Protein AF-A0A1B8PL13-F1 (afdb_monomer_lite)

pLDDT: mean 86.69, std 14.98, range [37.53, 98.44]

Foldseek 3Di:
DDDDDDDDPDDPPPVVVVVVVVVVVVCCVVCVPPPPPPPPPCPVDPDDQDFQDAPLVPADAAAADPDDAPVLVVVLVVLQDPAFDWDWDADPVRHIWIKTWPDDPPAWTWIWTDDNWKIKTKTFRDDSPDDPRNSVRRNVNLSSQRRSQCRHPNVLSSQLSVCQNVQHDRDPCSCVVFQWPDAHDDDRMTMTMHTD

Organism: Moraxella nonliquefaciens (NCBI:txid478)

Radius of gyration: 27.93 Å; chains: 1; bounding box: 80×32×98 Å

Sequence (196 aa):
MTNTTPTKKFLKAPIIWVFIIACALALVLFFRPTTHKDVIQDDGEPQVYKKVVYDVANWQARPIMTEMGQDRFERAKTFIAQTATKSDALDFHGVMADKYSHTSAHEPPLYVIESDELFELTWYYAHPKDSDAIKQASYAHAQKAYALATALYGNDGKAVLEQMLTEQMVGAELLQKHGILKAECANYTCQLIMKK

Secondary structure (DSSP, 8-state):
----PPP-----HHHHHHHHHHHHHHHHHH-------------SS----PPPP--GGGS-PPPPP---HHHHHHHHHTTT-S--EEEEEE-TTS-EEEEEE-S-TTS--EEEEE-SSEEEEEEE---TTS-HHHHHHHHHHHHHHHHHHHHHHHHHHHHHHHHHHTTPPPPHHHHHHHTEEEEEEETTEEEEEEE-

Structure (mmCIF, N/CA/C/O backbone):
data_AF-A0A1B8PL13-F1
#
_entry.id   AF-A0A1B8PL13-F1
#
loop_
_atom_site.group_PDB
_atom_site.id
_atom_site.type_symbol
_atom_site.label_atom_id
_atom_site.label_alt_id
_atom_site.label_comp_id
_atom_site.label_asym_id
_atom_site.label_entity_id
_atom_site.label_seq_id
_atom_site.pdbx_PDB_ins_code
_atom_site.Cartn_x
_atom_site.Cartn_y
_atom_site.Cartn_z
_atom_site.occupancy
_atom_site.B_iso_or_equiv
_atom_site.auth_seq_id
_atom_site.auth_comp_id
_atom_site.auth_asym_id
_atom_site.auth_atom_id
_atom_site.pdbx_PDB_model_num
ATOM 1 N N . MET A 1 1 ? -56.597 3.003 -81.689 1.00 44.34 1 MET A N 1
ATOM 2 C CA . MET A 1 1 ? -56.315 2.763 -80.258 1.00 44.34 1 MET A CA 1
ATOM 3 C C . MET A 1 1 ? -54.961 2.085 -80.162 1.00 44.34 1 MET A C 1
ATOM 5 O O . MET A 1 1 ? -54.851 0.942 -80.576 1.00 44.34 1 MET A O 1
ATOM 9 N N . THR A 1 2 ? -53.936 2.784 -79.684 1.00 37.53 2 THR A N 1
ATOM 10 C CA . THR A 1 2 ? -52.606 2.205 -79.432 1.00 37.53 2 THR A CA 1
ATOM 11 C C . THR A 1 2 ? -52.051 2.823 -78.155 1.00 37.53 2 THR A C 1
ATOM 13 O O . THR A 1 2 ? -51.741 4.010 -78.110 1.00 37.53 2 THR A O 1
ATOM 16 N N . ASN A 1 3 ? -52.002 1.997 -77.109 1.00 43.97 3 ASN A N 1
ATOM 17 C CA . ASN A 1 3 ? -51.345 2.263 -75.834 1.00 43.97 3 ASN A CA 1
ATOM 18 C C . ASN A 1 3 ? -49.828 2.340 -76.026 1.00 43.97 3 ASN A C 1
ATOM 20 O O . ASN A 1 3 ? -49.261 1.463 -76.672 1.00 43.97 3 ASN A O 1
ATOM 24 N N . THR A 1 4 ? -49.169 3.300 -75.373 1.00 44.72 4 THR A N 1
ATOM 25 C CA . THR A 1 4 ? -47.749 3.151 -75.018 1.00 44.72 4 THR A CA 1
ATOM 26 C C . THR A 1 4 ? -47.509 3.678 -73.604 1.00 44.72 4 THR A C 1
ATOM 28 O O . THR A 1 4 ? -47.750 4.842 -73.298 1.00 44.72 4 THR A O 1
ATOM 31 N N . THR A 1 5 ? -47.092 2.759 -72.741 1.00 50.53 5 THR A N 1
ATOM 32 C CA . THR A 1 5 ? -46.835 2.875 -71.300 1.00 50.53 5 THR A CA 1
ATOM 33 C C . THR A 1 5 ? -45.555 3.671 -70.999 1.00 50.53 5 THR A C 1
ATOM 35 O O . THR A 1 5 ? -44.567 3.484 -71.710 1.00 50.53 5 THR A O 1
ATOM 38 N N . PRO A 1 6 ? -45.483 4.474 -69.917 1.00 47.62 6 PRO A N 1
ATOM 39 C CA . PRO A 1 6 ? -44.222 5.046 -69.458 1.00 47.62 6 PRO A CA 1
ATOM 40 C C . PRO A 1 6 ? -43.429 4.038 -68.607 1.00 47.62 6 PRO A C 1
ATOM 42 O O . PRO A 1 6 ? -43.927 3.456 -67.641 1.00 47.62 6 PRO A O 1
ATOM 45 N N . THR A 1 7 ? -42.163 3.841 -68.961 1.00 47.09 7 THR A N 1
ATOM 46 C CA . THR A 1 7 ? -41.189 2.984 -68.275 1.00 47.09 7 THR A CA 1
ATOM 47 C C . THR A 1 7 ? -40.761 3.598 -66.934 1.00 47.09 7 THR A C 1
ATOM 49 O O . THR A 1 7 ? -40.144 4.662 -66.886 1.00 47.09 7 THR A O 1
ATOM 52 N N . LYS A 1 8 ? -41.042 2.907 -65.820 1.00 50.41 8 LYS A N 1
ATOM 53 C CA . LYS A 1 8 ? -40.523 3.245 -64.481 1.00 50.41 8 LYS A CA 1
ATOM 54 C C . LYS A 1 8 ? -39.001 3.033 -64.425 1.00 50.41 8 LYS A C 1
ATOM 56 O O . LYS A 1 8 ? -38.538 1.895 -64.396 1.00 50.41 8 LYS A O 1
ATOM 61 N N . LYS A 1 9 ? -38.217 4.113 -64.321 1.00 54.09 9 LYS A N 1
ATOM 62 C CA . LYS A 1 9 ? -36.822 4.056 -63.841 1.00 54.09 9 LYS A CA 1
ATOM 63 C C . LYS A 1 9 ? -36.836 3.866 -62.322 1.00 54.09 9 LYS A C 1
ATOM 65 O O . LYS A 1 9 ? -37.022 4.820 -61.575 1.00 54.09 9 LYS A O 1
ATOM 70 N N . PHE A 1 10 ? -36.692 2.624 -61.870 1.00 49.78 10 PHE A N 1
ATOM 71 C CA . PHE A 1 10 ? -36.640 2.286 -60.448 1.00 49.78 10 PHE A CA 1
ATOM 72 C C . PHE A 1 10 ? -35.206 2.428 -59.909 1.00 49.78 10 PHE A C 1
ATOM 74 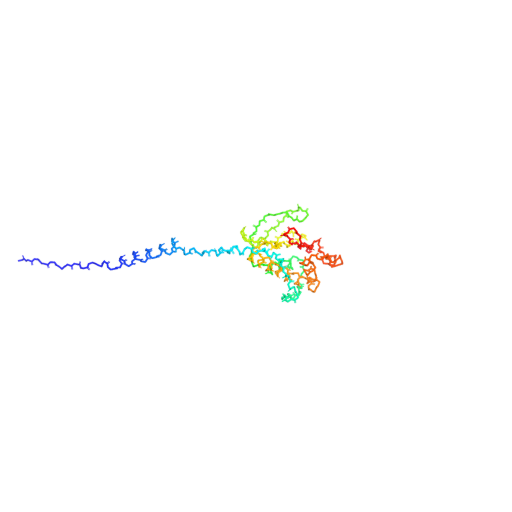O O . PHE A 1 10 ? -34.252 1.925 -60.506 1.00 49.78 10 PHE A O 1
ATOM 81 N N . LEU A 1 11 ? -35.081 3.148 -58.792 1.00 56.19 11 LEU A N 1
ATOM 82 C CA . LEU A 1 11 ? -33.869 3.424 -58.016 1.00 56.19 11 LEU A CA 1
ATOM 83 C C . LEU A 1 11 ? -33.014 2.158 -57.789 1.00 56.19 11 LEU A C 1
ATOM 85 O O . LEU A 1 11 ? -33.369 1.310 -56.977 1.00 56.19 11 LEU A O 1
ATOM 89 N N . LYS A 1 12 ? -31.847 2.059 -58.438 1.00 55.50 12 LYS A N 1
ATOM 90 C CA . LYS A 1 12 ? -30.793 1.073 -58.095 1.00 55.50 12 LYS A CA 1
ATOM 91 C C . LYS A 1 12 ? -29.604 1.678 -57.334 1.00 55.50 12 LYS A C 1
ATOM 93 O O . LYS A 1 12 ? -28.755 0.943 -56.845 1.00 55.50 12 LYS A O 1
ATOM 98 N N . ALA A 1 13 ? -29.550 3.003 -57.198 1.00 55.72 13 ALA A N 1
ATOM 99 C CA . ALA A 1 13 ? -28.441 3.714 -56.561 1.00 55.72 13 ALA A CA 1
ATOM 100 C C . ALA A 1 13 ? -28.315 3.547 -55.024 1.00 55.72 13 ALA A C 1
ATOM 102 O O . ALA A 1 13 ? -27.181 3.448 -54.559 1.00 55.72 13 ALA A O 1
ATOM 103 N N . PRO A 1 14 ? -29.396 3.476 -54.212 1.00 60.75 14 PRO A N 1
ATOM 104 C CA . PRO A 1 14 ? -29.232 3.462 -52.752 1.00 60.75 14 PRO A CA 1
ATOM 105 C C . PRO A 1 14 ? -28.793 2.095 -52.207 1.00 60.75 14 PRO A C 1
ATOM 107 O O . PRO A 1 14 ? -28.081 2.031 -51.213 1.00 60.75 14 PRO A O 1
ATOM 110 N N . ILE A 1 15 ? -29.160 0.997 -52.875 1.00 65.94 15 ILE A N 1
ATOM 111 C CA . ILE A 1 15 ? -28.844 -0.367 -52.418 1.00 65.94 15 ILE A CA 1
ATOM 112 C C . ILE A 1 15 ? -27.345 -0.657 -52.561 1.00 65.94 15 ILE A C 1
ATOM 114 O O . ILE A 1 15 ? -26.742 -1.266 -51.682 1.00 65.94 15 ILE A O 1
ATOM 118 N N . ILE A 1 16 ? -26.722 -0.173 -53.638 1.00 70.31 16 ILE A N 1
ATOM 119 C CA . ILE A 1 16 ? -25.291 -0.383 -53.893 1.00 70.31 16 ILE A CA 1
ATOM 120 C C . ILE A 1 16 ? -24.444 0.321 -52.821 1.00 70.31 16 ILE A C 1
ATOM 122 O O . ILE A 1 16 ? -23.482 -0.256 -52.322 1.00 70.31 16 ILE A O 1
ATOM 126 N N . TRP A 1 17 ? -24.842 1.525 -52.403 1.00 71.88 17 TRP A N 1
ATOM 127 C CA . TRP A 1 17 ? -24.155 2.262 -51.339 1.00 71.88 17 TRP A CA 1
ATOM 128 C C . TRP A 1 17 ? -24.248 1.571 -49.976 1.00 71.88 17 TRP A C 1
ATOM 130 O O . TRP A 1 17 ? -23.252 1.514 -49.259 1.00 71.88 17 TRP A O 1
ATOM 140 N N . VAL A 1 18 ? -25.402 0.983 -49.643 1.00 80.19 18 VAL A N 1
ATOM 141 C CA . VAL A 1 18 ? -25.566 0.209 -48.401 1.00 80.19 18 VAL A CA 1
ATOM 142 C C . VAL A 1 18 ? -24.633 -1.004 -48.381 1.00 80.19 18 VAL A C 1
ATOM 144 O O . VAL A 1 18 ? -23.982 -1.254 -47.369 1.00 80.19 18 VAL A O 1
ATOM 147 N N . PHE A 1 19 ? -24.500 -1.716 -49.505 1.00 78.19 19 PHE A N 1
ATOM 148 C CA . PHE A 1 19 ? -23.581 -2.853 -49.604 1.00 78.19 19 PHE A CA 1
ATOM 149 C C . PHE A 1 19 ? -22.110 -2.441 -49.481 1.00 78.19 19 PHE A C 1
ATOM 151 O O . PHE A 1 19 ? -21.349 -3.115 -48.792 1.00 78.19 19 PHE A O 1
ATOM 158 N N . ILE A 1 20 ? -21.704 -1.324 -50.090 1.00 81.31 20 ILE A N 1
ATOM 159 C CA . ILE A 1 20 ? -20.322 -0.830 -49.991 1.00 81.31 20 ILE A CA 1
ATOM 160 C C . ILE A 1 20 ? -19.982 -0.447 -48.545 1.00 81.31 20 ILE A C 1
ATOM 162 O O . ILE A 1 20 ? -18.926 -0.832 -48.044 1.00 81.31 20 ILE A O 1
ATOM 166 N N . ILE A 1 21 ? -20.885 0.253 -47.852 1.00 81.56 21 ILE A N 1
ATOM 167 C CA . ILE A 1 21 ? -20.682 0.653 -46.452 1.00 81.56 21 ILE A CA 1
ATOM 168 C C . ILE A 1 21 ? -20.619 -0.579 -45.539 1.00 81.56 21 ILE A C 1
ATOM 170 O O . ILE A 1 21 ? -19.735 -0.666 -44.687 1.00 81.56 21 ILE A O 1
ATOM 174 N N . ALA A 1 22 ? -21.504 -1.559 -45.742 1.00 81.50 22 ALA A N 1
ATOM 175 C CA . ALA A 1 22 ? -21.494 -2.803 -44.975 1.00 81.50 22 ALA A CA 1
ATOM 176 C C . ALA A 1 22 ? -20.193 -3.600 -45.181 1.00 81.50 22 ALA A C 1
ATOM 178 O O . ALA A 1 22 ? -19.607 -4.077 -44.210 1.00 81.50 22 ALA A O 1
ATOM 179 N N . CYS A 1 23 ? -19.694 -3.688 -46.418 1.00 79.94 23 CYS A N 1
ATOM 180 C CA . CYS A 1 23 ? -18.417 -4.339 -46.714 1.00 79.94 23 CYS A CA 1
ATOM 181 C C . CYS A 1 23 ? -17.222 -3.591 -46.104 1.00 79.94 23 CYS A C 1
ATOM 183 O O . CYS A 1 23 ? -16.324 -4.229 -45.560 1.00 79.94 23 CYS A O 1
ATOM 185 N N . ALA A 1 24 ? -17.214 -2.256 -46.142 1.00 78.62 24 ALA A N 1
ATOM 186 C CA . ALA A 1 24 ? -16.157 -1.457 -45.523 1.00 78.62 24 ALA A CA 1
ATOM 187 C C . ALA A 1 24 ? -16.123 -1.641 -43.995 1.00 78.62 24 ALA A C 1
ATOM 189 O O . ALA A 1 24 ? -15.053 -1.827 -43.419 1.00 78.62 24 ALA A O 1
ATOM 190 N N . LEU A 1 25 ? -17.288 -1.667 -43.340 1.00 78.25 25 LEU A N 1
ATOM 191 C CA . LEU A 1 25 ? -17.393 -1.931 -41.901 1.00 78.25 25 LEU A CA 1
ATOM 192 C C . LEU A 1 25 ? -16.957 -3.356 -41.541 1.00 78.25 25 LEU A C 1
ATOM 194 O O . LEU A 1 25 ? -16.237 -3.542 -40.562 1.00 78.25 25 LEU A O 1
ATOM 198 N N . ALA A 1 26 ? -17.337 -4.353 -42.345 1.00 75.94 26 ALA A N 1
ATOM 199 C CA . ALA A 1 26 ? -16.879 -5.725 -42.153 1.00 75.94 26 ALA A CA 1
ATOM 200 C C . ALA A 1 26 ? -15.349 -5.823 -42.273 1.00 75.94 26 ALA A C 1
ATOM 202 O O . ALA A 1 26 ? -14.709 -6.430 -41.420 1.00 75.94 26 ALA A O 1
ATOM 203 N N . LEU A 1 27 ? -14.741 -5.164 -43.264 1.00 75.88 27 LEU A N 1
ATOM 204 C CA . LEU A 1 27 ? -13.285 -5.145 -43.415 1.00 75.88 27 LEU A CA 1
ATOM 205 C C . LEU A 1 27 ? -12.585 -4.518 -42.204 1.00 75.88 27 LEU A C 1
ATOM 207 O O . LEU A 1 27 ? -11.603 -5.077 -41.737 1.00 75.88 27 LEU A O 1
ATOM 211 N N . VAL A 1 28 ? -13.109 -3.431 -41.631 1.00 70.25 28 VAL A N 1
ATOM 212 C CA . VAL A 1 28 ? -12.536 -2.819 -40.415 1.00 70.25 28 VAL A CA 1
ATOM 213 C C . VAL A 1 28 ? -12.688 -3.722 -39.181 1.00 70.25 28 VAL A C 1
ATOM 215 O O . VAL A 1 28 ? -11.816 -3.737 -38.311 1.00 70.25 28 VAL A O 1
ATOM 218 N N . LEU A 1 29 ? -13.777 -4.492 -39.087 1.00 68.62 29 LEU A N 1
ATOM 219 C CA . LEU A 1 29 ? -14.006 -5.412 -37.968 1.00 68.62 29 LEU A CA 1
ATOM 220 C C . LEU A 1 29 ? -13.156 -6.687 -38.057 1.00 68.62 29 LEU A C 1
ATOM 222 O O . LEU A 1 29 ? -12.686 -7.157 -37.021 1.00 68.62 29 LEU A O 1
ATOM 226 N N . PHE A 1 30 ? -12.937 -7.226 -39.261 1.00 67.75 30 PHE A N 1
ATOM 227 C CA . PHE A 1 30 ? -12.167 -8.458 -39.473 1.00 67.75 30 PHE A CA 1
ATOM 228 C C . PHE A 1 30 ? -10.666 -8.218 -39.700 1.00 67.75 30 PHE A C 1
ATOM 230 O O . PHE A 1 30 ? -9.859 -9.051 -39.300 1.00 67.75 30 PHE A O 1
ATOM 237 N N . PHE A 1 31 ? -10.275 -7.076 -40.270 1.00 65.00 31 PHE A N 1
ATOM 238 C CA . PHE A 1 31 ? -8.879 -6.667 -40.461 1.00 65.00 31 PHE A CA 1
ATOM 239 C C . PHE A 1 31 ? -8.522 -5.528 -39.508 1.00 65.00 31 PHE A C 1
ATOM 241 O O . PHE A 1 31 ? -8.143 -4.430 -39.918 1.00 65.00 31 PHE A O 1
ATOM 248 N N . ARG A 1 32 ? -8.630 -5.787 -38.201 1.00 60.56 32 ARG A N 1
ATOM 249 C CA . ARG A 1 32 ? -7.958 -4.925 -37.228 1.00 60.56 32 ARG A CA 1
ATOM 250 C C . ARG A 1 32 ? -6.453 -5.044 -37.478 1.00 60.56 32 ARG A C 1
ATOM 252 O O . ARG A 1 32 ? -5.957 -6.171 -37.465 1.00 60.56 32 ARG A O 1
ATOM 259 N N . PRO A 1 33 ? -5.725 -3.938 -37.715 1.00 57.75 33 PRO A N 1
ATOM 260 C CA . PRO A 1 33 ? -4.280 -4.004 -37.835 1.00 57.75 33 PRO A CA 1
ATOM 261 C C . PRO A 1 33 ? -3.742 -4.604 -36.539 1.00 57.75 33 PRO A C 1
ATOM 263 O O . PRO A 1 33 ? -3.952 -4.061 -35.454 1.00 57.75 33 PRO A O 1
ATOM 266 N N . THR A 1 34 ? -3.105 -5.765 -36.645 1.00 55.12 34 THR A N 1
ATOM 267 C CA . THR A 1 34 ? -2.353 -6.338 -35.540 1.00 55.12 34 THR A CA 1
ATOM 268 C C . THR A 1 34 ? -1.213 -5.375 -35.265 1.00 55.12 34 THR A C 1
ATOM 270 O O . THR A 1 34 ? -0.279 -5.276 -36.059 1.00 55.12 34 THR A O 1
ATOM 273 N N . THR A 1 35 ? -1.296 -4.625 -34.168 1.00 56.69 35 THR A N 1
ATOM 274 C CA . THR A 1 35 ? -0.126 -3.966 -33.599 1.00 56.69 35 THR A CA 1
ATOM 275 C C . THR A 1 35 ? 0.866 -5.074 -33.278 1.00 56.69 35 THR A C 1
ATOM 277 O O . THR A 1 35 ? 0.709 -5.811 -32.304 1.00 56.69 35 THR A O 1
ATOM 280 N N . HIS A 1 36 ? 1.844 -5.263 -34.163 1.00 55.34 36 HIS A N 1
ATOM 281 C CA . HIS A 1 36 ? 2.978 -6.120 -33.883 1.00 55.34 36 HIS A CA 1
ATOM 282 C C . HIS A 1 36 ? 3.627 -5.557 -32.621 1.00 55.34 36 HIS A C 1
ATOM 284 O O . HIS A 1 36 ? 4.056 -4.407 -32.601 1.00 55.34 36 HIS A O 1
ATOM 290 N N . LYS A 1 37 ? 3.618 -6.336 -31.535 1.00 53.28 37 LYS A N 1
ATOM 291 C CA . LYS A 1 37 ? 4.507 -6.059 -30.411 1.00 53.28 37 LYS A CA 1
ATOM 292 C C . LYS A 1 37 ? 5.908 -6.151 -30.990 1.00 53.28 37 LYS A C 1
ATOM 294 O O . LYS A 1 37 ? 6.250 -7.213 -31.513 1.00 53.28 37 LYS A O 1
ATOM 299 N N . ASP A 1 38 ? 6.657 -5.055 -30.952 1.00 55.16 38 ASP A N 1
ATOM 300 C CA . ASP A 1 38 ? 8.060 -5.067 -31.338 1.00 55.16 38 ASP A CA 1
ATOM 301 C C . ASP A 1 38 ? 8.742 -6.191 -30.558 1.00 55.16 38 ASP A C 1
ATOM 303 O O . ASP A 1 38 ? 8.810 -6.182 -29.326 1.00 55.16 38 ASP A O 1
ATOM 307 N N . VAL A 1 39 ? 9.161 -7.225 -31.283 1.00 56.47 39 VAL A N 1
ATOM 308 C CA . VAL A 1 39 ? 10.017 -8.261 -30.726 1.00 56.47 39 VAL A CA 1
ATOM 309 C C . VAL A 1 39 ? 11.367 -7.581 -30.602 1.00 56.47 39 VAL A C 1
ATOM 311 O O . VAL A 1 39 ? 12.042 -7.380 -31.609 1.00 56.47 39 VAL A O 1
ATOM 314 N N . ILE A 1 40 ? 11.708 -7.142 -29.389 1.00 61.94 40 ILE A N 1
ATOM 315 C CA . ILE A 1 40 ? 13.026 -6.580 -29.101 1.00 61.94 40 ILE A CA 1
ATOM 316 C C . ILE A 1 40 ? 14.037 -7.645 -29.520 1.00 61.94 40 ILE A C 1
ATOM 318 O O . ILE A 1 40 ? 14.050 -8.751 -28.978 1.00 61.94 40 ILE A O 1
ATOM 322 N N . GLN A 1 41 ? 14.795 -7.335 -30.566 1.00 56.75 41 GLN A N 1
ATOM 323 C CA . GLN A 1 41 ? 15.814 -8.219 -31.100 1.00 56.75 41 GLN A CA 1
ATOM 324 C C . GLN A 1 41 ? 16.892 -8.368 -30.023 1.00 56.75 41 GLN A C 1
ATOM 326 O O . GLN A 1 41 ? 17.376 -7.361 -29.514 1.00 56.75 41 GLN A O 1
ATOM 331 N N . ASP A 1 42 ? 17.200 -9.608 -29.639 1.00 64.38 42 ASP A N 1
ATOM 332 C CA . ASP A 1 42 ? 18.263 -9.908 -28.678 1.00 64.38 42 ASP A CA 1
ATOM 333 C C . ASP A 1 42 ? 19.591 -9.406 -29.262 1.00 64.38 42 ASP A C 1
ATOM 335 O O . ASP A 1 42 ? 20.064 -9.913 -30.282 1.00 64.38 42 ASP A O 1
ATOM 339 N N . ASP A 1 43 ? 20.129 -8.343 -28.667 1.00 72.50 43 ASP A N 1
ATOM 340 C CA . ASP A 1 43 ? 21.354 -7.665 -29.089 1.00 72.50 43 ASP A CA 1
ATOM 341 C C . ASP A 1 43 ? 22.617 -8.403 -28.619 1.00 72.50 43 ASP A C 1
ATOM 343 O O . ASP A 1 43 ? 23.731 -7.980 -28.929 1.00 72.50 43 ASP A O 1
ATOM 347 N N . GLY A 1 44 ? 22.457 -9.535 -27.921 1.00 70.81 44 GLY A N 1
ATOM 348 C CA . GLY A 1 44 ? 23.553 -10.333 -27.383 1.00 70.81 44 GLY A CA 1
ATOM 349 C C . GLY A 1 44 ? 24.201 -9.721 -26.139 1.00 70.81 44 GLY A C 1
ATOM 350 O O . GLY A 1 44 ? 25.130 -10.321 -25.593 1.00 70.81 44 GLY A O 1
ATOM 351 N N . GLU A 1 45 ? 23.715 -8.570 -25.666 1.00 73.88 45 GLU A N 1
ATOM 352 C CA . GLU A 1 45 ? 24.151 -7.950 -24.421 1.00 73.88 45 GLU A CA 1
ATOM 353 C C . GLU A 1 45 ? 23.319 -8.495 -23.245 1.00 73.88 45 GLU A C 1
ATOM 355 O O . GLU A 1 45 ? 22.106 -8.712 -23.351 1.00 73.88 45 GLU A O 1
ATOM 360 N N . PRO A 1 46 ? 23.932 -8.737 -22.074 1.00 70.12 46 PRO A N 1
ATOM 361 C CA . PRO A 1 46 ? 23.187 -9.205 -20.921 1.00 70.12 46 PRO A CA 1
ATOM 362 C C . PRO A 1 46 ? 22.165 -8.150 -20.476 1.00 70.12 46 PRO A C 1
ATOM 364 O O . PRO A 1 46 ? 22.519 -7.075 -19.995 1.00 70.12 46 PRO A O 1
ATOM 367 N N . GLN A 1 47 ? 20.880 -8.496 -20.578 1.00 67.44 47 GLN A N 1
ATOM 368 C CA . GLN A 1 47 ? 19.762 -7.677 -20.104 1.00 67.44 47 GLN A CA 1
ATOM 369 C C . GLN A 1 47 ? 19.954 -7.290 -18.625 1.00 67.44 47 GLN A C 1
ATOM 371 O O . GLN A 1 47 ? 19.921 -8.139 -17.726 1.00 67.44 47 GLN A O 1
ATOM 376 N N . VAL A 1 48 ? 20.141 -5.994 -18.353 1.00 75.38 48 VAL A N 1
ATOM 377 C CA . VAL A 1 48 ? 20.309 -5.469 -16.989 1.00 75.38 48 VAL A CA 1
ATOM 378 C C . VAL A 1 48 ? 18.939 -5.209 -16.366 1.00 75.38 48 VAL A C 1
ATOM 380 O O . VAL A 1 48 ? 18.320 -4.162 -16.557 1.00 75.38 48 VAL A O 1
ATOM 383 N N . TYR A 1 49 ? 18.468 -6.164 -15.572 1.00 81.81 49 TYR A N 1
ATOM 384 C CA . TYR A 1 49 ? 17.184 -6.075 -14.882 1.00 81.81 49 TYR A CA 1
ATOM 385 C C . TYR A 1 49 ? 17.252 -5.145 -13.670 1.00 81.81 49 TYR A C 1
ATOM 387 O O . TYR A 1 49 ? 17.859 -5.469 -12.649 1.00 81.81 49 TYR A O 1
ATOM 395 N N . LYS A 1 50 ? 16.594 -3.986 -13.766 1.00 85.19 50 LYS A N 1
ATOM 396 C CA . LYS A 1 50 ? 16.507 -3.008 -12.674 1.00 85.19 50 LYS A CA 1
ATOM 397 C C . LYS A 1 50 ? 15.177 -3.112 -11.938 1.00 85.19 50 LYS A C 1
ATOM 399 O O . LYS A 1 50 ? 14.116 -3.234 -12.557 1.00 85.19 50 LYS A O 1
ATOM 404 N N . LYS A 1 51 ? 15.259 -3.030 -10.610 1.00 88.56 51 LYS A N 1
ATOM 405 C CA . LYS A 1 51 ? 14.113 -2.881 -9.712 1.00 88.56 51 LYS A CA 1
ATOM 406 C C . LYS A 1 51 ? 13.425 -1.533 -9.947 1.00 88.56 51 LYS A C 1
ATOM 408 O O . LYS A 1 51 ? 14.074 -0.572 -10.360 1.00 88.56 51 LYS A O 1
ATOM 413 N N . VAL A 1 52 ? 12.125 -1.465 -9.668 1.00 91.81 52 VAL A N 1
ATOM 414 C CA . VAL A 1 52 ? 11.393 -0.193 -9.642 1.00 91.81 52 VAL A CA 1
ATOM 415 C C . VAL A 1 52 ? 11.980 0.702 -8.553 1.00 91.81 52 VAL A C 1
ATOM 417 O O . VAL A 1 52 ? 12.141 0.279 -7.410 1.00 91.81 52 VAL A O 1
ATOM 420 N N . VAL A 1 53 ? 12.306 1.939 -8.920 1.00 91.94 53 VAL A N 1
ATOM 421 C CA . VAL A 1 53 ? 12.753 2.970 -7.981 1.00 91.94 53 VAL A CA 1
ATOM 422 C C . VAL A 1 53 ? 11.553 3.847 -7.646 1.00 91.94 53 VAL A C 1
ATOM 424 O O . VAL A 1 53 ? 10.946 4.444 -8.535 1.00 91.94 53 VAL A O 1
ATOM 427 N N . TYR A 1 54 ? 11.201 3.905 -6.365 1.00 92.31 54 TYR A N 1
ATOM 428 C CA . TYR A 1 54 ? 10.064 4.678 -5.876 1.00 92.31 54 TYR A CA 1
ATOM 429 C C . TYR A 1 54 ? 10.544 6.028 -5.352 1.00 92.31 54 TYR A C 1
ATOM 431 O O . TYR A 1 54 ? 11.144 6.120 -4.286 1.00 92.31 54 TYR A O 1
ATOM 439 N N . ASP A 1 55 ? 10.267 7.085 -6.108 1.00 90.62 55 ASP A N 1
ATOM 440 C CA . ASP A 1 55 ? 10.590 8.460 -5.731 1.00 90.62 55 ASP A CA 1
ATOM 441 C C . ASP A 1 55 ? 9.465 9.075 -4.885 1.00 90.62 55 ASP A C 1
ATOM 443 O O . ASP A 1 55 ? 8.724 9.965 -5.306 1.00 90.62 55 ASP A O 1
ATOM 447 N N . VAL A 1 56 ? 9.303 8.525 -3.681 1.00 89.94 56 VAL A N 1
ATOM 448 C CA . VAL A 1 56 ? 8.212 8.867 -2.756 1.00 89.94 56 VAL A CA 1
ATOM 449 C C . VAL A 1 56 ? 8.259 10.344 -2.340 1.00 89.94 56 VAL A C 1
ATOM 451 O O . VAL A 1 56 ? 7.231 10.939 -2.017 1.00 89.94 56 VAL A O 1
ATOM 454 N N . ALA A 1 57 ? 9.441 10.966 -2.376 1.00 85.88 57 ALA A N 1
ATOM 455 C CA . ALA A 1 57 ? 9.629 12.370 -2.026 1.00 85.88 57 ALA A CA 1
ATOM 456 C C . ALA A 1 57 ? 8.881 13.329 -2.968 1.00 85.88 57 ALA A C 1
ATOM 458 O O . ALA A 1 57 ? 8.436 14.382 -2.512 1.00 85.88 57 ALA A O 1
ATOM 459 N N . ASN A 1 58 ? 8.707 12.946 -4.237 1.00 89.19 58 ASN A N 1
ATOM 460 C CA . ASN A 1 58 ? 8.074 13.764 -5.274 1.00 89.19 58 ASN A CA 1
ATOM 461 C C . ASN A 1 58 ? 6.590 13.437 -5.502 1.00 89.19 58 ASN A C 1
ATOM 463 O O . ASN A 1 58 ? 5.957 13.982 -6.409 1.00 89.19 58 ASN A O 1
ATOM 467 N N . TRP A 1 59 ? 6.007 12.546 -4.700 1.00 94.19 59 TRP A N 1
ATOM 468 C CA . TRP A 1 59 ? 4.595 12.204 -4.817 1.00 94.19 59 TRP A CA 1
ATOM 469 C C . TRP A 1 59 ? 3.693 13.210 -4.108 1.00 94.19 59 TRP A C 1
ATOM 471 O O . TRP A 1 59 ? 3.992 13.720 -3.029 1.00 94.19 59 TRP A O 1
ATOM 481 N N . GLN A 1 60 ? 2.537 13.473 -4.717 1.00 89.69 60 GLN A N 1
ATOM 482 C CA . GLN A 1 60 ? 1.547 14.384 -4.163 1.00 89.69 60 GLN A CA 1
ATOM 483 C C . GLN A 1 60 ? 0.852 13.743 -2.955 1.00 89.69 60 GLN A C 1
ATOM 485 O O . GLN A 1 60 ? 0.018 12.849 -3.107 1.00 89.69 60 GLN A O 1
ATOM 490 N N . ALA A 1 61 ? 1.159 14.238 -1.757 1.00 88.56 61 ALA A N 1
ATOM 491 C CA . ALA A 1 61 ? 0.452 13.853 -0.541 1.00 88.56 61 ALA A CA 1
ATOM 492 C C . ALA A 1 61 ? -0.998 14.362 -0.555 1.00 88.56 61 ALA A C 1
ATOM 494 O O . ALA A 1 61 ? -1.315 15.400 -1.157 1.00 88.56 61 ALA A O 1
ATOM 495 N N . ARG A 1 62 ? -1.881 13.635 0.136 1.00 90.50 62 ARG A N 1
ATOM 496 C CA . ARG A 1 62 ? -3.256 14.068 0.400 1.00 90.50 62 ARG A CA 1
ATOM 497 C C . ARG A 1 62 ? -3.354 14.726 1.780 1.00 90.50 62 ARG A C 1
ATOM 499 O 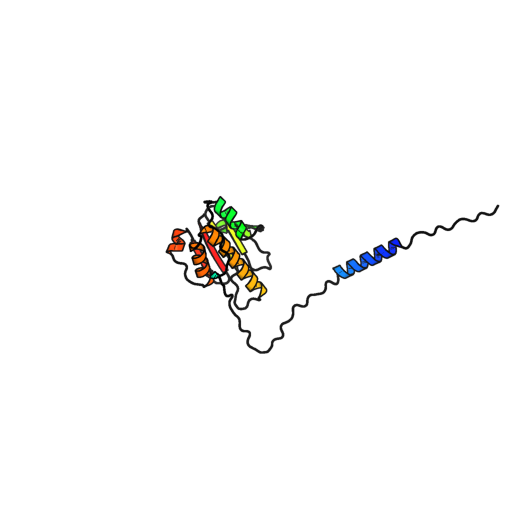O . ARG A 1 62 ? -2.653 14.298 2.695 1.00 90.50 62 ARG A O 1
ATOM 506 N N . PRO A 1 63 ? -4.207 15.757 1.943 1.00 88.69 63 PRO A N 1
ATOM 507 C CA . PRO A 1 63 ? -4.490 16.319 3.257 1.00 88.69 63 PRO A CA 1
ATOM 508 C C . PRO A 1 63 ? -5.012 15.247 4.208 1.00 88.69 63 PRO A C 1
ATOM 510 O O . PRO A 1 63 ? -5.769 14.367 3.783 1.00 88.69 63 PRO A O 1
ATOM 513 N N . ILE A 1 64 ? -4.632 15.359 5.482 1.00 92.75 64 ILE A N 1
ATOM 514 C CA . ILE A 1 64 ? -5.095 14.426 6.502 1.00 92.75 64 ILE A CA 1
ATOM 515 C C . ILE A 1 64 ? -6.619 14.501 6.634 1.00 92.75 64 ILE A C 1
ATOM 517 O O . ILE A 1 64 ? -7.218 15.578 6.587 1.00 92.75 64 ILE A O 1
ATOM 521 N N . MET A 1 65 ? -7.235 13.337 6.755 1.00 92.75 65 MET A N 1
ATOM 522 C CA . MET A 1 65 ? -8.669 13.175 6.932 1.00 92.75 65 MET A CA 1
ATOM 523 C C . MET A 1 65 ? -9.077 13.523 8.354 1.00 92.75 65 MET A C 1
ATOM 525 O O . MET A 1 65 ? -8.341 13.256 9.302 1.00 92.75 65 MET A O 1
ATOM 529 N N . THR A 1 66 ? -10.260 14.114 8.488 1.00 90.50 66 THR A N 1
ATOM 530 C CA . THR A 1 66 ? -10.837 14.491 9.785 1.00 90.50 66 THR A CA 1
ATOM 531 C C . THR A 1 66 ? -11.891 13.496 10.256 1.00 90.50 66 THR A C 1
ATOM 533 O O . THR A 1 66 ? -12.234 13.473 11.433 1.00 90.50 66 THR A O 1
ATOM 536 N N . GLU A 1 67 ? -12.430 12.700 9.334 1.00 90.88 67 GLU A N 1
ATOM 537 C CA . GLU A 1 67 ? -13.357 11.612 9.612 1.00 90.88 67 GLU A CA 1
ATOM 538 C C . GLU A 1 67 ? -12.682 10.521 10.458 1.00 90.88 67 GLU A C 1
ATOM 540 O O . GLU A 1 67 ? -11.465 10.338 10.408 1.00 90.88 67 GLU A O 1
ATOM 545 N N . MET A 1 68 ? -13.481 9.761 11.208 1.00 85.12 68 MET A N 1
ATOM 546 C CA . MET A 1 68 ? -13.022 8.685 12.095 1.00 85.12 68 MET A CA 1
ATOM 547 C C . MET A 1 68 ? -13.780 7.386 11.793 1.00 85.12 68 MET A C 1
ATOM 549 O O . MET A 1 68 ? -14.876 7.432 11.236 1.00 85.12 68 MET A O 1
ATOM 553 N N . GLY A 1 69 ? -13.219 6.234 12.173 1.00 84.06 69 GLY A N 1
ATOM 554 C CA . GLY A 1 69 ? -13.875 4.930 12.015 1.00 84.06 69 GLY A CA 1
ATOM 555 C C . GLY A 1 69 ? -14.257 4.605 10.566 1.00 84.06 69 GLY A C 1
ATOM 556 O O . GLY A 1 69 ? -13.527 4.948 9.636 1.00 84.06 69 GLY A O 1
ATOM 557 N N . GLN A 1 70 ? -15.416 3.965 10.364 1.00 86.31 70 GLN A N 1
ATOM 558 C CA . GLN A 1 70 ? -15.880 3.489 9.050 1.00 86.31 70 GLN A CA 1
ATOM 559 C C . GLN A 1 70 ? -15.864 4.580 7.970 1.00 86.31 70 GLN A C 1
ATOM 561 O O . GLN A 1 70 ? -15.303 4.365 6.898 1.00 86.31 70 GLN A O 1
ATOM 566 N N . ASP A 1 71 ? -16.411 5.763 8.258 1.00 89.25 71 ASP A N 1
ATOM 567 C CA . ASP A 1 71 ? -16.534 6.851 7.278 1.00 89.25 71 ASP A CA 1
ATOM 568 C C . ASP A 1 71 ? -15.170 7.293 6.735 1.00 89.25 71 ASP A C 1
ATOM 570 O O . ASP A 1 71 ? -15.017 7.619 5.552 1.00 89.25 71 ASP A O 1
ATOM 574 N N . ARG A 1 72 ? -14.146 7.247 7.594 1.00 92.12 72 ARG A N 1
ATOM 575 C CA . ARG A 1 72 ? -12.766 7.544 7.214 1.00 92.12 72 ARG A CA 1
ATOM 576 C C . ARG A 1 72 ? -12.253 6.552 6.178 1.00 92.12 72 ARG A C 1
ATOM 578 O O . ARG A 1 72 ? -11.658 6.966 5.186 1.00 92.12 72 ARG A O 1
ATOM 585 N N . PHE A 1 73 ? -12.483 5.259 6.384 1.00 91.44 73 PHE A N 1
ATOM 586 C CA . PHE A 1 73 ? -12.001 4.219 5.474 1.00 91.44 73 PHE A CA 1
ATOM 587 C C . PHE A 1 73 ? -12.829 4.135 4.189 1.00 91.44 73 PHE A C 1
ATOM 589 O O . PHE A 1 73 ? -12.253 3.972 3.113 1.00 91.44 73 PHE A O 1
ATOM 596 N N . GLU A 1 74 ? -14.138 4.387 4.255 1.00 90.44 74 GLU A N 1
ATOM 597 C CA . GLU A 1 74 ? -14.987 4.539 3.068 1.00 90.44 74 GLU A CA 1
ATOM 598 C C . GLU A 1 74 ? -14.476 5.643 2.143 1.00 90.44 74 GLU A C 1
ATOM 600 O O . GLU A 1 74 ? -14.264 5.428 0.945 1.00 90.44 74 GLU A O 1
ATOM 605 N N . ARG A 1 75 ? -14.177 6.820 2.700 1.00 90.62 75 ARG A N 1
ATOM 606 C CA . ARG A 1 75 ? -13.596 7.910 1.914 1.00 90.62 75 ARG A CA 1
ATOM 607 C C . ARG A 1 75 ? -12.159 7.599 1.487 1.00 90.62 75 ARG A C 1
ATOM 609 O O . ARG A 1 75 ? -11.790 7.943 0.363 1.00 90.62 75 ARG A O 1
ATOM 616 N N . ALA A 1 76 ? -11.361 6.910 2.303 1.00 89.94 76 ALA A N 1
ATOM 617 C CA . ALA A 1 76 ? -9.997 6.528 1.935 1.00 89.94 76 ALA A CA 1
ATOM 618 C C . ALA A 1 76 ? -9.945 5.592 0.711 1.00 89.94 76 ALA A C 1
ATOM 620 O O . ALA A 1 76 ? -9.068 5.770 -0.139 1.00 89.94 76 ALA A O 1
ATOM 621 N N . LYS A 1 77 ? -10.912 4.669 0.547 1.00 90.44 77 LYS A N 1
ATOM 622 C CA . LYS A 1 77 ? -11.010 3.794 -0.645 1.00 90.44 77 LYS A CA 1
ATOM 623 C C . LYS A 1 77 ? -11.040 4.578 -1.954 1.00 90.44 77 LYS A C 1
ATOM 625 O O . LYS A 1 77 ? -10.482 4.130 -2.955 1.00 90.44 77 LYS A O 1
ATOM 630 N N . THR A 1 78 ? -11.616 5.780 -1.946 1.00 91.00 78 THR A N 1
ATOM 631 C CA . THR A 1 78 ? -11.723 6.616 -3.152 1.00 91.00 78 THR A CA 1
ATOM 632 C C . THR A 1 78 ? -10.366 7.085 -3.693 1.00 91.00 78 THR A C 1
ATOM 634 O O . THR A 1 78 ? -10.259 7.404 -4.877 1.00 91.00 78 THR A O 1
ATOM 637 N N . PHE A 1 79 ? -9.304 7.077 -2.873 1.00 91.31 79 PHE A N 1
ATOM 638 C CA . PHE A 1 79 ? -7.937 7.368 -3.324 1.00 91.31 79 PHE A CA 1
ATOM 639 C C . PHE A 1 79 ? -7.295 6.214 -4.103 1.00 91.31 79 PHE A C 1
ATOM 641 O O . PHE A 1 79 ? -6.316 6.436 -4.817 1.00 91.31 79 PHE A O 1
ATOM 648 N N . ILE A 1 80 ? -7.845 5.002 -3.995 1.00 92.38 80 ILE A N 1
ATOM 649 C CA . ILE A 1 80 ? -7.356 3.813 -4.696 1.00 92.38 80 ILE A CA 1
ATOM 650 C C . ILE A 1 80 ? -7.978 3.739 -6.093 1.00 92.38 80 ILE A C 1
ATOM 652 O O . ILE A 1 80 ? -7.269 3.707 -7.105 1.00 92.38 80 ILE A O 1
ATOM 656 N N . ALA A 1 81 ? -9.309 3.723 -6.157 1.00 89.25 81 ALA A N 1
ATOM 657 C CA . ALA A 1 81 ? -10.077 3.810 -7.391 1.00 89.25 81 ALA A CA 1
ATOM 658 C C . ALA A 1 81 ? -11.537 4.175 -7.090 1.00 89.25 81 ALA A C 1
ATOM 660 O O . ALA A 1 81 ? -12.037 3.954 -5.991 1.00 89.25 81 ALA A O 1
ATOM 661 N N . GLN A 1 82 ? -12.239 4.693 -8.099 1.00 85.62 82 GLN A N 1
ATOM 662 C CA . GLN A 1 82 ? -13.667 5.022 -7.992 1.00 85.62 82 GLN A CA 1
ATOM 663 C C . GLN A 1 82 ? -14.577 3.791 -8.077 1.00 85.62 82 GLN A C 1
ATOM 665 O O . GLN A 1 82 ? -15.728 3.844 -7.660 1.00 85.62 82 GLN A O 1
ATOM 670 N N . THR A 1 83 ? -14.083 2.700 -8.661 1.00 88.94 83 THR A N 1
ATOM 671 C CA . THR A 1 83 ? -14.849 1.474 -8.882 1.00 88.94 83 THR A CA 1
ATOM 672 C C . THR A 1 83 ? -14.055 0.259 -8.425 1.00 88.94 83 THR A C 1
ATOM 674 O O . THR A 1 83 ? -12.819 0.272 -8.364 1.00 88.94 83 THR A O 1
ATOM 677 N N . ALA A 1 84 ? -14.785 -0.793 -8.070 1.00 94.25 84 ALA A N 1
ATOM 678 C CA . ALA A 1 84 ? -14.232 -2.072 -7.670 1.00 94.25 84 ALA A CA 1
ATOM 679 C C . ALA A 1 84 ? -15.189 -3.198 -8.057 1.00 94.25 84 ALA A C 1
ATOM 681 O O . ALA A 1 84 ? -16.406 -3.014 -8.076 1.00 94.25 84 ALA A O 1
ATOM 682 N N . THR A 1 85 ? -14.632 -4.377 -8.312 1.00 95.62 85 THR A N 1
ATOM 683 C CA . THR A 1 85 ? -15.403 -5.620 -8.346 1.00 95.62 85 THR A CA 1
ATOM 684 C C . THR A 1 85 ? -15.395 -6.223 -6.949 1.00 95.62 85 THR A C 1
ATOM 686 O O . THR A 1 85 ? -14.320 -6.481 -6.404 1.00 95.62 85 THR A O 1
ATOM 689 N N . LYS A 1 86 ? -16.585 -6.416 -6.374 1.00 96.50 86 LYS A N 1
ATOM 690 C CA . LYS A 1 86 ? -16.766 -6.995 -5.041 1.00 96.50 86 LYS A CA 1
ATOM 691 C C . LYS A 1 86 ? -16.816 -8.525 -5.113 1.00 96.50 86 LYS A C 1
ATOM 693 O O . LYS A 1 86 ? -17.491 -9.073 -5.983 1.00 96.50 86 LYS A O 1
ATOM 698 N N . SER A 1 87 ? -16.133 -9.198 -4.195 1.00 97.38 87 SER A N 1
ATOM 699 C CA . SER A 1 87 ? -16.194 -10.648 -3.977 1.00 97.38 87 SER A CA 1
ATOM 700 C C . SER A 1 87 ? -15.916 -10.979 -2.511 1.00 97.38 87 SER A C 1
ATOM 702 O O . SER A 1 87 ? -15.341 -10.154 -1.810 1.00 97.38 87 SER A O 1
ATOM 704 N N . ASP A 1 88 ? -16.219 -12.195 -2.072 1.00 97.94 88 ASP A N 1
ATOM 705 C CA . ASP A 1 88 ? -15.883 -12.636 -0.715 1.00 97.94 88 ASP A CA 1
ATOM 706 C C . ASP A 1 88 ? -14.394 -13.005 -0.598 1.00 97.94 88 ASP A C 1
ATOM 708 O O . ASP A 1 88 ? -13.786 -13.527 -1.541 1.00 97.94 88 ASP A O 1
ATOM 712 N N . ALA A 1 89 ? -13.800 -12.745 0.565 1.00 97.81 89 ALA A N 1
ATOM 713 C CA . ALA A 1 89 ? -12.466 -13.206 0.938 1.00 97.81 89 ALA A CA 1
ATOM 714 C C . ALA A 1 89 ? -12.364 -13.413 2.456 1.00 97.81 89 ALA A C 1
ATOM 716 O O . ALA A 1 89 ? -13.305 -13.142 3.198 1.00 97.81 89 ALA A O 1
ATOM 717 N N . LEU A 1 90 ? -11.212 -13.906 2.904 1.00 98.19 90 LEU A N 1
ATOM 718 C CA . LEU A 1 90 ? -10.837 -13.882 4.311 1.00 98.19 90 LEU A CA 1
ATOM 719 C C . LEU A 1 90 ? -9.908 -12.697 4.556 1.00 98.19 90 LEU A C 1
ATOM 721 O O . LEU A 1 90 ? -9.018 -12.445 3.740 1.00 98.19 90 LEU A O 1
ATOM 725 N N . ASP A 1 91 ? -10.122 -12.003 5.664 1.00 97.81 91 ASP A N 1
ATOM 726 C CA . ASP A 1 91 ? -9.195 -11.002 6.174 1.00 97.81 91 ASP A CA 1
ATOM 727 C C . ASP A 1 91 ? -7.940 -11.657 6.782 1.00 97.81 91 ASP A C 1
ATOM 729 O O . ASP A 1 91 ? -7.783 -12.883 6.830 1.00 97.81 91 ASP A O 1
ATOM 733 N N . PHE A 1 92 ? -7.024 -10.824 7.256 1.00 97.12 92 PHE A N 1
ATOM 734 C CA . PHE A 1 92 ? -5.747 -11.196 7.844 1.00 97.12 92 PHE A CA 1
ATOM 735 C C . PHE A 1 92 ? -5.889 -12.111 9.065 1.00 97.12 92 PHE A C 1
ATOM 737 O O . PHE A 1 92 ? -4.985 -12.896 9.355 1.00 97.12 92 PHE A O 1
ATOM 744 N N . HIS A 1 93 ? -7.016 -12.037 9.775 1.00 97.19 93 HIS A N 1
ATOM 745 C CA . HIS A 1 93 ? -7.325 -12.899 10.913 1.00 97.19 93 HIS A CA 1
ATOM 746 C C . HIS A 1 93 ? -8.127 -14.149 10.519 1.00 97.19 93 HIS A C 1
ATOM 748 O O . HIS A 1 93 ? -8.430 -14.976 11.380 1.00 97.19 93 HIS A O 1
ATOM 754 N N . GLY A 1 94 ? -8.441 -14.331 9.235 1.00 97.06 94 GLY A N 1
ATOM 755 C CA . GLY A 1 94 ? -9.218 -15.463 8.744 1.00 97.06 94 GLY A CA 1
ATOM 756 C C . GLY A 1 94 ? -10.728 -15.297 8.920 1.00 97.06 94 GLY A C 1
ATOM 757 O O . GLY A 1 94 ? -11.447 -16.296 8.891 1.00 97.06 94 GLY A O 1
ATOM 758 N N . VAL A 1 95 ? -11.218 -14.071 9.119 1.00 97.44 95 VAL A N 1
ATOM 759 C CA . VAL A 1 95 ? -12.649 -13.753 9.220 1.00 97.44 95 VAL A CA 1
ATOM 760 C C . VAL A 1 95 ? -13.194 -13.404 7.836 1.00 97.44 95 VAL A C 1
ATOM 762 O O . VAL A 1 95 ? -12.492 -12.829 7.008 1.00 97.44 95 VAL A O 1
ATOM 765 N N . MET A 1 96 ? -14.450 -13.770 7.562 1.00 97.81 96 MET A N 1
ATOM 766 C CA . MET A 1 96 ? -15.112 -13.409 6.305 1.00 97.81 96 MET A CA 1
ATOM 767 C C . MET A 1 96 ? -15.161 -11.889 6.129 1.00 97.81 96 MET A C 1
ATOM 769 O O . MET A 1 96 ? -15.574 -11.168 7.035 1.00 97.81 96 MET A O 1
ATOM 773 N N . ALA A 1 97 ? -14.766 -11.430 4.947 1.00 98.06 97 ALA A N 1
ATOM 774 C CA . ALA A 1 97 ? -14.592 -10.026 4.623 1.00 98.06 97 ALA A CA 1
ATOM 775 C C . ALA A 1 97 ? -14.924 -9.741 3.155 1.00 98.06 97 ALA A C 1
ATOM 777 O O . ALA A 1 97 ? -14.938 -10.634 2.300 1.00 98.06 97 ALA A O 1
ATOM 778 N N . ASP A 1 98 ? -15.144 -8.464 2.859 1.00 97.81 98 ASP A N 1
ATOM 779 C CA . ASP A 1 98 ? -15.400 -7.996 1.508 1.00 97.81 98 ASP A CA 1
ATOM 780 C C . ASP A 1 98 ? -14.082 -7.687 0.796 1.00 97.81 98 ASP A C 1
ATOM 782 O O . ASP A 1 98 ? -13.307 -6.831 1.224 1.00 97.81 98 ASP A O 1
ATOM 786 N N . LYS A 1 99 ? -13.838 -8.333 -0.344 1.00 97.75 99 LYS A N 1
ATOM 787 C CA . LYS A 1 99 ? -12.734 -7.992 -1.242 1.00 97.75 99 LYS A CA 1
ATOM 788 C C . LYS A 1 99 ? -13.206 -7.068 -2.355 1.00 97.75 99 LYS A C 1
ATOM 790 O O . LYS A 1 99 ? -14.061 -7.424 -3.163 1.00 97.75 99 LYS A O 1
ATOM 795 N N . TYR A 1 100 ? -12.553 -5.922 -2.467 1.00 97.00 100 TYR A N 1
ATOM 796 C CA . TYR A 1 100 ? -12.742 -4.922 -3.508 1.00 97.00 100 TYR A CA 1
ATOM 797 C C . TYR A 1 100 ? -11.542 -4.946 -4.458 1.00 97.00 100 TYR A C 1
ATOM 799 O O . TYR A 1 100 ? -10.479 -4.407 -4.158 1.00 97.00 100 TYR A O 1
ATOM 807 N N . SER A 1 101 ? -11.691 -5.595 -5.615 1.00 96.62 101 SER A N 1
ATOM 808 C CA . SER A 1 101 ? -10.632 -5.669 -6.631 1.00 96.62 101 SER A CA 1
ATOM 809 C C . SER A 1 101 ? -10.724 -4.492 -7.602 1.00 96.62 101 SER A C 1
ATOM 811 O O . SER A 1 101 ? -11.768 -4.272 -8.216 1.00 96.62 101 SER A O 1
ATOM 813 N N . HIS A 1 102 ? -9.628 -3.752 -7.769 1.00 94.56 102 HIS A N 1
ATOM 814 C CA . HIS A 1 102 ? -9.563 -2.524 -8.579 1.00 94.56 102 HIS A CA 1
ATOM 815 C C . HIS A 1 102 ? -8.855 -2.710 -9.927 1.00 94.56 102 HIS A C 1
ATOM 817 O O . HIS A 1 102 ? -8.541 -1.737 -10.609 1.00 94.56 102 HIS A O 1
ATOM 823 N N . THR A 1 103 ? -8.551 -3.954 -10.282 1.00 92.88 103 THR A N 1
ATOM 824 C CA . THR A 1 103 ? -7.808 -4.347 -11.485 1.00 92.88 103 THR A CA 1
ATOM 825 C C . THR A 1 103 ? -8.455 -5.581 -12.094 1.00 92.88 103 THR A C 1
ATOM 827 O O . THR A 1 103 ? -9.099 -6.366 -11.394 1.00 92.88 103 THR A O 1
ATOM 830 N N . SER A 1 104 ? -8.322 -5.727 -13.409 1.00 86.62 104 SER A N 1
ATOM 831 C CA . SER A 1 104 ? -8.783 -6.911 -14.133 1.00 86.62 104 SER A CA 1
ATOM 832 C C . SER A 1 104 ? -7.803 -8.085 -13.983 1.00 86.62 104 SER A C 1
ATOM 834 O O . SER A 1 104 ? -6.664 -7.914 -13.556 1.00 86.62 104 SER A O 1
ATOM 836 N N . ALA A 1 105 ? -8.220 -9.296 -14.369 1.00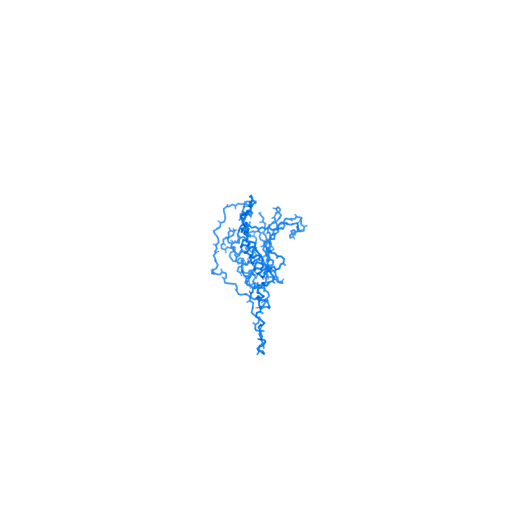 80.69 105 ALA A N 1
ATOM 837 C CA . ALA A 1 105 ? -7.424 -10.520 -14.196 1.00 80.69 105 ALA A CA 1
ATOM 838 C C . ALA A 1 105 ? -6.078 -10.541 -14.955 1.00 80.69 105 ALA A C 1
ATOM 840 O O . ALA A 1 105 ? -5.224 -11.374 -14.662 1.00 80.69 105 ALA A O 1
ATOM 841 N N . HIS A 1 106 ? -5.891 -9.659 -15.940 1.00 84.25 106 HIS A N 1
ATOM 842 C CA . HIS A 1 106 ? -4.663 -9.562 -16.738 1.00 84.25 106 HIS A CA 1
ATOM 843 C C . HIS A 1 106 ? -3.771 -8.380 -16.332 1.00 84.25 106 HIS A C 1
ATOM 845 O O . HIS A 1 106 ? -2.756 -8.128 -16.980 1.00 84.25 106 HIS A O 1
ATOM 851 N N . GLU A 1 107 ? -4.143 -7.656 -15.278 1.00 90.62 107 GLU A N 1
ATOM 852 C CA . GLU A 1 107 ? -3.393 -6.523 -14.748 1.00 90.62 107 GLU A CA 1
ATOM 853 C C . GLU A 1 107 ? -2.743 -6.890 -13.408 1.00 90.62 107 GLU A C 1
ATOM 855 O O . GLU A 1 107 ? -3.265 -7.737 -12.677 1.00 90.62 107 GLU A O 1
ATOM 860 N N . PRO A 1 108 ? -1.613 -6.257 -13.044 1.00 95.06 108 PRO A N 1
ATOM 861 C CA . PRO A 1 108 ? -1.017 -6.439 -11.728 1.00 95.06 108 PRO A CA 1
ATOM 862 C C . PRO A 1 108 ? -2.029 -6.131 -10.624 1.00 95.06 108 PRO A C 1
ATOM 864 O O . PRO A 1 108 ? -2.618 -5.044 -10.653 1.00 95.06 108 PRO A O 1
ATOM 867 N N . PRO A 1 109 ? -2.229 -7.039 -9.654 1.00 96.12 109 PRO A N 1
ATOM 868 C CA . PRO A 1 109 ? -3.297 -6.904 -8.678 1.00 96.12 109 PRO A CA 1
ATOM 869 C C . PRO A 1 109 ? -3.173 -5.630 -7.841 1.00 96.12 109 PRO A C 1
ATOM 871 O O . PRO A 1 109 ? -2.090 -5.244 -7.400 1.00 96.12 109 PRO A O 1
ATOM 874 N N . LEU A 1 110 ? -4.330 -5.029 -7.586 1.00 97.94 110 LEU A N 1
ATOM 875 C CA . LEU A 1 110 ? -4.586 -3.996 -6.589 1.00 97.94 110 LEU A CA 1
ATOM 876 C C . LEU A 1 110 ? -5.973 -4.261 -6.013 1.00 97.94 110 LEU A C 1
ATOM 878 O O . LEU A 1 110 ? -6.962 -4.254 -6.756 1.00 97.94 110 LEU A O 1
ATOM 882 N N . TYR A 1 111 ? -6.052 -4.501 -4.711 1.00 97.56 111 TYR A N 1
ATOM 883 C CA . TYR A 1 111 ? -7.315 -4.766 -4.039 1.00 97.56 111 TYR A CA 1
ATOM 884 C C . TYR A 1 111 ? -7.290 -4.333 -2.577 1.00 97.56 111 TYR A C 1
ATOM 886 O O . TYR A 1 111 ? -6.228 -4.204 -1.965 1.00 97.56 111 TYR A O 1
ATOM 894 N N . VAL A 1 112 ? -8.489 -4.143 -2.035 1.00 98.00 112 VAL A N 1
ATOM 895 C CA . VAL A 1 112 ? -8.734 -3.975 -0.605 1.00 98.00 112 VAL A CA 1
ATOM 896 C C . VAL A 1 112 ? -9.481 -5.194 -0.086 1.00 98.00 112 VAL A C 1
ATOM 898 O O . VAL A 1 112 ? -10.397 -5.660 -0.761 1.00 98.00 112 VAL A O 1
ATOM 901 N N . ILE A 1 113 ? -9.108 -5.711 1.080 1.00 97.81 113 ILE A N 1
ATOM 902 C CA . ILE A 1 113 ? -9.976 -6.580 1.884 1.00 97.81 113 ILE A CA 1
ATOM 903 C C . ILE A 1 113 ? -10.427 -5.763 3.090 1.00 97.81 113 ILE A C 1
ATOM 905 O O . ILE A 1 113 ? -9.609 -5.122 3.747 1.00 97.81 113 ILE A O 1
ATOM 909 N N . GLU A 1 114 ? -11.729 -5.719 3.332 1.00 96.00 114 GLU A N 1
ATOM 910 C CA . GLU A 1 114 ? -12.317 -4.925 4.403 1.00 96.00 114 GLU A CA 1
ATOM 911 C C . GLU A 1 114 ? -13.278 -5.777 5.225 1.00 96.00 114 GLU A C 1
ATOM 913 O O . GLU A 1 114 ? -14.218 -6.373 4.693 1.00 96.00 114 GLU A O 1
ATOM 918 N N . SER A 1 115 ? -13.028 -5.808 6.531 1.00 95.38 115 SER A N 1
ATOM 919 C CA . SER A 1 115 ? -13.916 -6.371 7.543 1.00 95.38 115 SER A CA 1
ATOM 920 C C . SER A 1 115 ? -14.358 -5.271 8.513 1.00 95.38 115 SER A C 1
ATOM 922 O O . SER A 1 115 ? -14.031 -4.086 8.351 1.00 95.38 115 SER A O 1
ATOM 924 N N . ASP A 1 116 ? -15.119 -5.641 9.540 1.00 92.69 116 ASP A N 1
ATOM 925 C CA . ASP A 1 116 ? -15.546 -4.694 10.571 1.00 92.69 116 ASP A CA 1
ATOM 926 C C . ASP A 1 116 ? -14.340 -4.058 11.281 1.00 92.69 116 ASP A C 1
ATOM 928 O O . ASP A 1 116 ? -14.332 -2.847 11.520 1.00 92.69 116 ASP A O 1
ATOM 932 N N . GLU A 1 117 ? -13.285 -4.840 11.531 1.00 94.44 117 GLU A N 1
ATOM 933 C CA . GLU A 1 117 ? -12.106 -4.408 12.291 1.00 94.44 117 GLU A CA 1
ATOM 934 C C . GLU A 1 117 ? -10.919 -3.983 11.423 1.00 94.44 117 GLU A C 1
ATOM 936 O O . GLU A 1 117 ? -10.097 -3.181 11.877 1.00 94.44 117 GLU A O 1
ATOM 941 N N . LEU A 1 118 ? -10.801 -4.514 10.201 1.00 96.69 118 LEU A N 1
ATOM 942 C CA . LEU A 1 118 ? -9.594 -4.378 9.390 1.00 96.69 118 LEU A CA 1
ATOM 943 C C . LEU A 1 118 ? -9.836 -3.718 8.037 1.00 96.69 118 LEU A C 1
ATOM 945 O O . LEU A 1 118 ? -10.860 -3.905 7.380 1.00 96.69 118 LEU A O 1
ATOM 949 N N . PHE A 1 119 ? -8.809 -2.993 7.604 1.00 97.44 119 PHE A N 1
ATOM 950 C CA . PHE A 1 119 ? -8.646 -2.494 6.251 1.00 97.44 119 PHE A CA 1
ATOM 951 C C . PHE A 1 119 ? -7.292 -2.943 5.699 1.00 97.44 119 PHE A C 1
ATOM 953 O O . PHE A 1 119 ? -6.237 -2.545 6.202 1.00 97.44 119 PHE A O 1
ATOM 960 N N . GLU A 1 120 ? -7.312 -3.740 4.636 1.00 98.00 120 GLU A N 1
ATOM 961 C CA . GLU A 1 120 ? -6.125 -4.360 4.050 1.00 98.00 120 GLU A CA 1
ATOM 962 C C . GLU A 1 120 ? -5.926 -3.916 2.614 1.00 98.00 120 GLU A C 1
ATOM 964 O O . GLU A 1 120 ? -6.571 -4.423 1.699 1.00 98.00 120 GLU A O 1
ATOM 969 N N . LEU A 1 121 ? -4.982 -3.011 2.389 1.00 98.38 121 LEU A N 1
ATOM 970 C CA . LEU A 1 121 ? -4.560 -2.645 1.047 1.00 98.38 121 LEU A CA 1
ATOM 971 C C . LEU A 1 121 ? -3.442 -3.577 0.583 1.00 98.38 121 LEU A C 1
ATOM 973 O O . LEU A 1 121 ? -2.374 -3.626 1.193 1.00 98.38 121 LEU A O 1
ATOM 977 N N . THR A 1 122 ? -3.663 -4.267 -0.535 1.00 98.31 122 THR A N 1
ATOM 978 C CA . THR A 1 122 ? -2.650 -5.117 -1.166 1.00 98.31 122 THR A CA 1
ATOM 979 C C . THR A 1 122 ? -2.457 -4.753 -2.631 1.00 98.31 122 THR A C 1
ATOM 981 O O . THR A 1 122 ? -3.423 -4.562 -3.374 1.00 98.31 122 THR A O 1
ATOM 984 N N . TRP A 1 123 ? -1.200 -4.692 -3.071 1.00 98.19 123 TRP A N 1
ATOM 985 C CA . TRP A 1 123 ? -0.862 -4.516 -4.480 1.00 98.19 123 TRP A CA 1
ATOM 986 C C . TRP A 1 123 ? 0.386 -5.289 -4.894 1.00 98.19 123 TRP A C 1
ATOM 988 O O . TRP A 1 123 ? 1.212 -5.683 -4.070 1.00 98.19 123 TRP A O 1
ATOM 998 N N . TYR A 1 124 ? 0.521 -5.497 -6.201 1.00 97.75 124 TYR A N 1
ATOM 999 C CA . TYR A 1 124 ? 1.674 -6.162 -6.790 1.00 97.75 124 TYR A CA 1
ATOM 1000 C C . TYR A 1 124 ? 2.961 -5.345 -6.652 1.00 97.75 124 TYR A C 1
ATOM 1002 O O . TYR A 1 124 ? 3.023 -4.179 -7.057 1.00 97.75 124 TYR A O 1
ATOM 1010 N N . TYR A 1 125 ? 4.011 -5.993 -6.155 1.00 97.31 125 TYR A N 1
ATOM 1011 C CA . TYR A 1 125 ? 5.361 -5.452 -6.068 1.00 97.31 125 TYR A CA 1
ATOM 1012 C C . TYR A 1 125 ? 6.210 -5.977 -7.226 1.00 97.31 125 TYR A C 1
ATOM 1014 O O . TYR A 1 125 ? 6.569 -7.154 -7.253 1.00 97.31 125 TYR A O 1
ATOM 1022 N N . ALA A 1 126 ? 6.495 -5.117 -8.205 1.00 96.69 126 ALA A N 1
ATOM 1023 C CA . ALA A 1 126 ? 7.110 -5.555 -9.452 1.00 96.69 126 ALA A CA 1
ATOM 1024 C C . ALA A 1 126 ? 8.504 -6.166 -9.255 1.00 96.69 126 ALA A C 1
ATOM 1026 O O . ALA A 1 126 ? 9.387 -5.603 -8.602 1.00 96.69 126 ALA A O 1
ATOM 1027 N N . HIS A 1 127 ? 8.717 -7.305 -9.901 1.00 95.12 127 HIS A N 1
ATOM 1028 C CA . HIS A 1 127 ? 10.007 -7.957 -10.013 1.00 95.12 127 HIS A CA 1
ATOM 1029 C C . HIS A 1 127 ? 10.925 -7.190 -10.983 1.00 95.12 127 HIS A C 1
ATOM 1031 O O . HIS A 1 127 ? 10.465 -6.649 -11.994 1.00 95.12 127 HIS A O 1
ATOM 1037 N N . PRO A 1 128 ? 12.259 -7.198 -10.782 1.00 93.31 128 PRO A N 1
ATOM 1038 C CA . PRO A 1 128 ? 13.190 -6.568 -11.719 1.00 93.31 128 PRO A CA 1
ATOM 1039 C C . PRO A 1 128 ? 13.100 -7.079 -13.164 1.00 93.31 128 PRO A C 1
ATOM 1041 O O . PRO A 1 128 ? 13.448 -6.336 -14.083 1.00 93.31 128 PRO A O 1
ATOM 1044 N N . LYS A 1 129 ? 12.630 -8.317 -13.379 1.00 92.81 129 LYS A N 1
ATOM 1045 C CA . LYS A 1 129 ? 12.454 -8.904 -14.722 1.00 92.81 129 LYS A CA 1
ATOM 1046 C C . LYS A 1 129 ? 11.088 -8.652 -15.356 1.00 92.81 129 LYS A C 1
ATOM 1048 O O . LYS A 1 129 ? 10.856 -9.114 -16.467 1.00 92.81 129 LYS A O 1
ATOM 1053 N N . ASP A 1 130 ? 10.192 -7.952 -14.671 1.00 94.00 130 ASP A N 1
ATOM 1054 C CA . ASP A 1 130 ? 8.903 -7.613 -15.256 1.00 94.00 130 ASP A CA 1
ATOM 1055 C C . ASP A 1 130 ? 9.057 -6.634 -16.419 1.00 94.00 130 ASP A C 1
ATOM 1057 O O . ASP A 1 130 ? 9.990 -5.826 -16.462 1.00 94.00 130 ASP A O 1
ATOM 1061 N N . SER A 1 131 ? 8.099 -6.684 -17.343 1.00 92.25 131 SER A N 1
ATOM 1062 C CA . SER A 1 131 ? 7.994 -5.684 -18.407 1.00 92.25 131 SER A CA 1
ATOM 1063 C C . SER A 1 131 ? 7.752 -4.282 -17.842 1.00 92.25 131 SER A C 1
ATOM 1065 O O . SER A 1 131 ? 7.168 -4.122 -16.764 1.00 92.25 131 SER A O 1
ATOM 1067 N N . ASP A 1 132 ? 8.112 -3.257 -18.611 1.00 92.88 132 ASP A N 1
ATOM 1068 C CA . ASP A 1 132 ? 7.926 -1.859 -18.210 1.00 92.88 132 ASP A CA 1
ATOM 1069 C C . ASP A 1 132 ? 6.463 -1.518 -17.908 1.00 92.88 132 ASP A C 1
ATOM 1071 O O . ASP A 1 132 ? 6.184 -0.789 -16.960 1.00 92.88 132 ASP A O 1
ATOM 1075 N N . ALA A 1 133 ? 5.511 -2.110 -18.636 1.00 93.38 133 ALA A N 1
ATOM 1076 C CA . ALA A 1 133 ? 4.085 -1.921 -18.377 1.00 93.38 133 ALA A CA 1
ATOM 1077 C C . ALA A 1 133 ? 3.672 -2.417 -16.977 1.00 93.38 133 ALA A C 1
ATOM 1079 O O . ALA A 1 133 ? 2.920 -1.747 -16.270 1.00 93.38 133 ALA A O 1
ATOM 1080 N N . ILE A 1 134 ? 4.197 -3.570 -16.552 1.00 94.94 134 ILE A N 1
ATOM 1081 C CA . ILE A 1 134 ? 3.917 -4.157 -15.234 1.00 94.94 134 ILE A CA 1
ATOM 1082 C C . ILE A 1 134 ? 4.594 -3.338 -14.128 1.00 94.94 134 ILE A C 1
ATOM 1084 O O . ILE A 1 134 ? 3.969 -3.041 -13.108 1.00 94.94 134 ILE A O 1
ATOM 1088 N N . LYS A 1 135 ? 5.839 -2.903 -14.355 1.00 95.62 135 LYS A N 1
ATOM 1089 C CA . LYS A 1 135 ? 6.562 -2.001 -13.447 1.00 95.62 135 LYS A CA 1
ATOM 1090 C C . LYS A 1 135 ? 5.833 -0.671 -13.268 1.00 95.62 135 LYS A C 1
ATOM 1092 O O . LYS A 1 135 ? 5.665 -0.219 -12.137 1.00 95.62 135 LYS A O 1
ATOM 1097 N N . GLN A 1 136 ? 5.341 -0.086 -14.358 1.00 95.62 136 GLN A N 1
ATOM 1098 C CA . GLN A 1 136 ? 4.584 1.162 -14.333 1.00 95.62 136 GLN A CA 1
ATOM 1099 C C . GLN A 1 136 ? 3.255 1.007 -13.585 1.00 95.62 136 GLN A C 1
ATOM 1101 O O . GLN A 1 136 ? 2.887 1.880 -12.799 1.00 95.62 136 GLN A O 1
ATOM 1106 N N . ALA A 1 137 ? 2.548 -0.108 -13.778 1.00 95.62 137 ALA A N 1
ATOM 1107 C CA . ALA A 1 137 ? 1.332 -0.403 -13.026 1.00 95.62 137 ALA A CA 1
ATOM 1108 C C . ALA A 1 137 ? 1.612 -0.576 -11.522 1.00 95.62 137 ALA A C 1
ATOM 1110 O O . ALA A 1 137 ? 0.927 0.032 -10.704 1.00 95.62 137 ALA A O 1
ATOM 1111 N N . SER A 1 138 ? 2.657 -1.325 -11.144 1.00 96.62 138 SER A N 1
ATOM 1112 C CA . SER A 1 138 ? 3.087 -1.452 -9.741 1.00 96.62 138 SER A CA 1
ATOM 1113 C C . SER A 1 138 ? 3.436 -0.092 -9.123 1.00 96.62 138 SER A C 1
ATOM 1115 O O . SER A 1 138 ? 3.019 0.207 -8.003 1.00 96.62 138 SER A O 1
ATOM 1117 N N . TYR A 1 139 ? 4.138 0.768 -9.866 1.00 97.19 139 TYR A N 1
ATOM 1118 C CA . TYR A 1 139 ? 4.451 2.133 -9.442 1.00 97.19 139 TYR A CA 1
ATOM 1119 C C . TYR A 1 139 ? 3.187 2.973 -9.217 1.00 97.19 139 TYR A C 1
ATOM 1121 O O . TYR A 1 139 ? 3.046 3.615 -8.177 1.00 97.19 139 TYR A O 1
ATOM 1129 N N . ALA A 1 140 ? 2.231 2.928 -10.147 1.00 96.31 140 ALA A N 1
ATOM 1130 C CA . ALA A 1 140 ? 0.959 3.633 -10.013 1.00 96.31 140 ALA A CA 1
ATOM 1131 C C . ALA A 1 140 ? 0.139 3.133 -8.809 1.00 96.31 140 ALA A C 1
ATOM 1133 O O . ALA A 1 140 ? -0.495 3.926 -8.110 1.00 96.31 140 ALA A O 1
ATOM 1134 N N . HIS A 1 141 ? 0.172 1.830 -8.521 1.00 97.25 141 HIS A N 1
ATOM 1135 C CA . HIS A 1 141 ? -0.458 1.262 -7.327 1.00 97.25 141 HIS A CA 1
ATOM 1136 C C . HIS A 1 141 ? 0.204 1.762 -6.040 1.00 97.25 141 HIS A C 1
ATOM 1138 O O . HIS A 1 141 ? -0.497 2.153 -5.108 1.00 97.25 141 HIS A O 1
ATOM 1144 N N . ALA A 1 142 ? 1.536 1.855 -6.013 1.00 97.69 142 ALA A N 1
ATOM 1145 C CA . ALA A 1 142 ? 2.265 2.431 -4.886 1.00 97.69 142 ALA A CA 1
ATOM 1146 C C . ALA A 1 142 ? 1.918 3.918 -4.660 1.00 97.69 142 ALA A C 1
ATOM 1148 O O . ALA A 1 142 ? 1.753 4.340 -3.516 1.00 97.69 142 ALA A O 1
ATOM 1149 N N . GLN A 1 143 ? 1.712 4.704 -5.724 1.00 97.56 143 GLN A N 1
ATOM 1150 C CA . GLN A 1 143 ? 1.248 6.095 -5.608 1.00 97.56 143 GLN A CA 1
ATOM 1151 C C . GLN A 1 143 ? -0.150 6.206 -4.986 1.00 97.56 143 GLN A C 1
ATOM 1153 O O . GLN A 1 143 ? -0.410 7.107 -4.188 1.00 97.56 143 GLN A O 1
ATOM 1158 N N . LYS A 1 144 ? -1.056 5.283 -5.321 1.00 96.94 144 LYS A N 1
ATOM 1159 C CA . LYS A 1 144 ? -2.391 5.214 -4.708 1.00 96.94 144 LYS A CA 1
ATOM 1160 C C . LYS A 1 144 ? -2.305 4.856 -3.226 1.00 96.94 144 LYS A C 1
ATOM 1162 O O . LYS A 1 144 ? -2.954 5.502 -2.406 1.00 96.94 144 LYS A O 1
ATOM 1167 N N . ALA A 1 145 ? -1.463 3.882 -2.879 1.00 97.44 145 ALA A N 1
ATOM 1168 C CA . ALA A 1 145 ? -1.198 3.512 -1.491 1.00 97.44 145 ALA A CA 1
ATOM 1169 C C . ALA A 1 145 ? -0.611 4.687 -0.692 1.00 97.44 145 ALA A C 1
ATOM 1171 O O . ALA A 1 145 ? -1.039 4.951 0.428 1.00 97.44 145 ALA A O 1
ATOM 1172 N N . TYR A 1 146 ? 0.294 5.457 -1.300 1.00 97.50 146 TYR A N 1
ATOM 1173 C CA . TYR A 1 146 ? 0.835 6.684 -0.722 1.00 97.50 146 TYR A CA 1
ATOM 1174 C C . TYR A 1 146 ? -0.226 7.762 -0.490 1.00 97.50 146 TYR A C 1
ATOM 1176 O O . TYR A 1 146 ? -0.293 8.355 0.590 1.00 97.50 146 TYR A O 1
ATOM 1184 N N . ALA A 1 147 ? -1.085 8.011 -1.480 1.00 96.19 147 ALA A N 1
ATOM 1185 C CA . ALA A 1 147 ? -2.183 8.962 -1.346 1.00 96.19 147 ALA A CA 1
ATOM 1186 C C . ALA A 1 147 ? -3.138 8.561 -0.209 1.00 96.19 147 ALA A C 1
ATOM 1188 O O . ALA A 1 147 ? -3.536 9.416 0.578 1.00 96.19 147 ALA A O 1
ATOM 1189 N N . LEU A 1 148 ? -3.454 7.268 -0.087 1.00 96.62 148 LEU A N 1
ATOM 1190 C CA . LEU A 1 148 ? -4.263 6.737 1.007 1.00 96.62 148 LEU A CA 1
ATOM 1191 C C . LEU A 1 148 ? -3.567 6.908 2.362 1.00 96.62 148 LEU A C 1
ATOM 1193 O O . LEU A 1 148 ? -4.151 7.470 3.283 1.00 96.62 148 LEU A O 1
ATOM 1197 N N . ALA A 1 149 ? -2.315 6.473 2.490 1.00 96.50 149 ALA A N 1
ATOM 1198 C CA . ALA A 1 149 ? -1.609 6.505 3.766 1.00 96.50 149 ALA A CA 1
ATOM 1199 C C . ALA A 1 149 ? -1.355 7.932 4.258 1.00 96.50 149 ALA A C 1
ATOM 1201 O O . ALA A 1 149 ? -1.472 8.200 5.450 1.00 96.50 149 ALA A O 1
ATOM 1202 N N . THR A 1 150 ? -1.063 8.867 3.353 1.00 96.31 150 THR A N 1
ATOM 1203 C CA . THR A 1 150 ? -0.925 10.289 3.704 1.00 96.31 150 THR A CA 1
ATOM 1204 C C . THR A 1 150 ? -2.263 10.919 4.082 1.00 96.31 150 THR A C 1
ATOM 1206 O O . THR A 1 150 ? -2.312 11.694 5.034 1.00 96.31 150 THR A O 1
ATOM 1209 N N . ALA A 1 151 ? -3.364 10.536 3.427 1.00 95.56 151 ALA A N 1
ATOM 1210 C CA . ALA A 1 151 ? -4.697 10.965 3.841 1.00 95.56 151 ALA A CA 1
ATOM 1211 C C . ALA A 1 151 ? -5.058 10.438 5.239 1.00 95.56 151 ALA A C 1
ATOM 1213 O O . ALA A 1 151 ? -5.659 11.153 6.034 1.00 95.56 151 ALA A O 1
ATOM 1214 N N . LEU A 1 152 ? -4.675 9.204 5.571 1.00 95.44 152 LEU A N 1
ATOM 1215 C CA . LEU A 1 152 ? -4.931 8.649 6.894 1.00 95.44 152 LEU A CA 1
ATOM 1216 C C . LEU A 1 152 ? -4.000 9.275 7.944 1.00 95.44 152 LEU A C 1
ATOM 1218 O O . LEU A 1 152 ? -4.481 9.835 8.922 1.00 95.44 152 LEU A O 1
ATOM 1222 N N . TYR A 1 153 ? -2.687 9.232 7.754 1.00 95.31 153 TYR A N 1
ATOM 1223 C CA . TYR A 1 153 ? -1.719 9.457 8.836 1.00 95.31 153 TYR A CA 1
ATOM 1224 C C . TYR A 1 153 ? -0.745 10.618 8.581 1.00 95.31 153 TYR A C 1
ATOM 1226 O O . TYR A 1 153 ? 0.213 10.807 9.331 1.00 95.31 153 TYR A O 1
ATOM 1234 N N . GLY A 1 154 ? -0.952 11.409 7.526 1.00 95.00 154 GLY A N 1
ATOM 1235 C CA . GLY A 1 154 ? -0.099 12.548 7.190 1.00 95.00 154 GLY A CA 1
ATOM 1236 C C . GLY A 1 154 ? 1.358 12.144 6.944 1.00 95.00 154 GLY A C 1
ATOM 1237 O O . GLY A 1 154 ? 1.643 11.204 6.197 1.00 95.00 154 GLY A O 1
ATOM 1238 N N . ASN A 1 155 ? 2.289 12.855 7.586 1.00 95.06 155 ASN A N 1
ATOM 1239 C CA . ASN A 1 155 ? 3.730 12.603 7.460 1.00 95.06 155 ASN A CA 1
ATOM 1240 C C . ASN A 1 155 ? 4.141 11.215 7.967 1.00 95.06 155 ASN A C 1
ATOM 1242 O O . ASN A 1 155 ? 5.044 10.611 7.391 1.00 95.06 155 ASN A O 1
ATOM 1246 N N . ASP A 1 156 ? 3.460 10.687 8.986 1.00 96.50 156 ASP A N 1
ATOM 1247 C CA . ASP A 1 156 ? 3.727 9.333 9.476 1.00 96.50 156 ASP A CA 1
ATOM 1248 C C . ASP A 1 156 ? 3.342 8.301 8.408 1.00 96.50 156 ASP A C 1
ATOM 1250 O O . ASP A 1 156 ? 4.081 7.354 8.159 1.00 96.50 156 ASP A O 1
ATOM 1254 N N . GLY A 1 157 ? 2.233 8.530 7.696 1.00 96.06 157 GLY A N 1
ATOM 1255 C CA . GLY A 1 157 ? 1.821 7.697 6.564 1.00 96.06 157 GLY A CA 1
ATOM 1256 C C . GLY A 1 157 ? 2.818 7.740 5.405 1.00 96.06 157 GLY A C 1
ATOM 1257 O O . GLY A 1 157 ? 3.110 6.706 4.806 1.00 96.06 157 GLY A O 1
ATOM 1258 N N . LYS A 1 158 ? 3.402 8.915 5.128 1.00 95.88 158 LYS A N 1
ATOM 1259 C CA . LYS A 1 158 ? 4.526 9.045 4.186 1.00 95.88 158 LYS A CA 1
ATOM 1260 C C . LYS A 1 158 ? 5.714 8.185 4.629 1.00 95.88 158 LYS A C 1
ATOM 1262 O O . LYS A 1 158 ? 6.225 7.426 3.811 1.00 95.88 158 LYS A O 1
ATOM 1267 N N . ALA A 1 159 ? 6.125 8.290 5.893 1.00 96.25 159 ALA A N 1
ATOM 1268 C CA . ALA A 1 159 ? 7.270 7.552 6.424 1.00 96.25 159 ALA A CA 1
ATOM 1269 C C . ALA A 1 159 ? 7.059 6.031 6.362 1.00 96.25 159 ALA A C 1
ATOM 1271 O O . ALA A 1 159 ? 7.965 5.308 5.954 1.00 96.25 159 ALA A O 1
ATOM 1272 N N . VAL A 1 160 ? 5.852 5.552 6.691 1.00 97.38 160 VAL A N 1
ATOM 1273 C CA . VAL A 1 160 ? 5.485 4.132 6.567 1.00 97.38 160 VAL A CA 1
ATOM 1274 C C . VAL A 1 160 ? 5.658 3.654 5.125 1.00 97.38 160 VAL A C 1
ATOM 1276 O O . VAL A 1 160 ? 6.338 2.658 4.895 1.00 97.38 160 VAL A O 1
ATOM 1279 N N . LEU A 1 161 ? 5.103 4.369 4.142 1.00 96.94 161 LEU A N 1
ATOM 1280 C CA . LEU A 1 161 ? 5.172 3.950 2.736 1.00 96.94 161 LEU A CA 1
ATOM 1281 C C . LEU A 1 161 ? 6.588 4.019 2.163 1.00 96.94 161 LEU A C 1
ATOM 1283 O O . LEU A 1 161 ? 6.976 3.147 1.390 1.00 96.94 161 LEU A O 1
ATOM 1287 N N . GLU A 1 162 ? 7.366 5.026 2.549 1.00 95.81 162 GLU A N 1
ATOM 1288 C CA . GLU A 1 162 ? 8.773 5.135 2.165 1.00 95.81 162 GLU A CA 1
ATOM 1289 C C . GLU A 1 162 ? 9.585 3.944 2.691 1.00 95.81 162 GLU A C 1
ATOM 1291 O O . GLU A 1 162 ? 10.291 3.295 1.917 1.00 95.81 162 GLU A O 1
ATOM 1296 N N . GLN A 1 163 ? 9.417 3.592 3.969 1.00 96.38 163 GLN A N 1
ATOM 1297 C CA . GLN A 1 163 ? 10.074 2.432 4.579 1.00 96.38 163 GLN A CA 1
ATOM 1298 C C . GLN A 1 163 ? 9.628 1.123 3.911 1.00 96.38 163 GLN A C 1
ATOM 1300 O O . GLN A 1 163 ? 10.473 0.334 3.495 1.00 96.38 163 GLN A O 1
ATOM 1305 N N . MET A 1 164 ? 8.322 0.933 3.690 1.00 96.50 164 MET A N 1
ATOM 1306 C CA . MET A 1 164 ? 7.783 -0.241 2.988 1.00 96.50 164 MET A CA 1
ATOM 1307 C C . MET A 1 164 ? 8.399 -0.433 1.596 1.00 96.50 164 MET A C 1
ATOM 1309 O O . MET A 1 164 ? 8.868 -1.520 1.265 1.00 96.50 164 MET A O 1
ATOM 1313 N N . LEU A 1 165 ? 8.388 0.613 0.765 1.00 95.94 165 LEU A N 1
ATOM 1314 C CA . LEU A 1 165 ? 8.792 0.533 -0.643 1.00 95.94 165 LEU A CA 1
ATOM 1315 C C . LEU A 1 165 ? 10.307 0.394 -0.820 1.00 95.94 165 LEU A C 1
ATOM 1317 O O . LEU A 1 165 ? 10.761 -0.186 -1.813 1.00 95.94 165 LEU A O 1
ATOM 1321 N N . THR A 1 166 ? 11.074 0.900 0.147 1.00 93.69 166 THR A N 1
ATOM 1322 C CA . THR A 1 166 ? 12.532 0.740 0.223 1.00 93.69 166 THR A CA 1
ATOM 1323 C C . THR A 1 166 ? 12.961 -0.536 0.952 1.00 93.69 166 THR A C 1
ATOM 1325 O O . THR A 1 166 ? 14.158 -0.738 1.139 1.00 93.69 166 THR A O 1
ATOM 1328 N N . GLU A 1 167 ? 12.010 -1.411 1.314 1.00 93.44 167 GLU A N 1
ATOM 1329 C CA . GLU A 1 167 ? 12.243 -2.671 2.044 1.00 93.44 167 GLU A CA 1
ATOM 1330 C C . GLU A 1 167 ? 12.939 -2.467 3.401 1.00 93.44 167 GLU A C 1
ATOM 1332 O O . GLU A 1 167 ? 13.615 -3.355 3.922 1.00 93.44 167 GLU A O 1
ATOM 1337 N N . GLN A 1 168 ? 12.775 -1.285 3.992 1.00 94.12 168 GLN A N 1
ATOM 1338 C CA . GLN A 1 168 ? 13.222 -0.995 5.346 1.00 94.12 168 GLN A CA 1
ATOM 1339 C C . GLN A 1 168 ? 12.166 -1.458 6.351 1.00 94.12 168 GLN A C 1
ATOM 1341 O O . GLN A 1 168 ? 10.964 -1.428 6.080 1.00 94.12 168 GLN A O 1
ATOM 1346 N N . MET A 1 169 ? 12.606 -1.865 7.545 1.00 93.00 169 MET A N 1
ATOM 1347 C CA . MET A 1 169 ? 11.663 -2.169 8.619 1.00 93.00 169 MET A CA 1
ATOM 1348 C C . MET A 1 169 ? 10.886 -0.913 9.004 1.00 93.00 169 MET A C 1
ATOM 1350 O O . MET A 1 169 ? 11.481 0.109 9.350 1.00 93.00 169 MET A O 1
ATOM 1354 N N . VAL A 1 170 ? 9.558 -1.024 8.998 1.0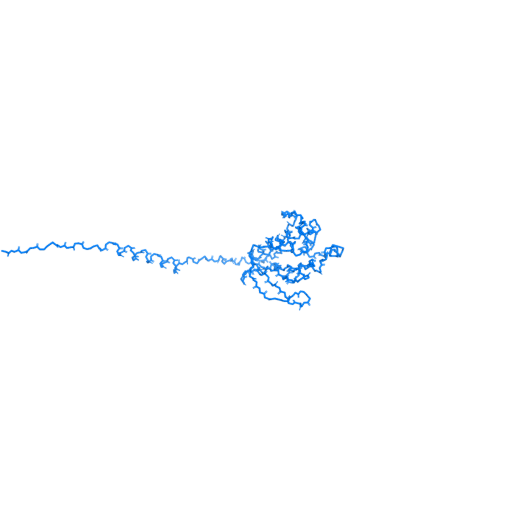0 96.44 170 VAL A N 1
ATOM 1355 C CA . VAL A 1 170 ? 8.698 0.051 9.480 1.00 96.44 170 VAL A CA 1
ATOM 1356 C C . VAL A 1 170 ? 8.832 0.170 10.997 1.00 96.44 170 VAL A C 1
ATOM 1358 O O . VAL A 1 170 ? 8.747 -0.827 11.716 1.00 96.44 170 VAL A O 1
ATOM 1361 N N . GLY A 1 171 ? 9.057 1.388 11.492 1.00 94.44 171 GLY A N 1
ATOM 1362 C CA . GLY A 1 171 ? 9.272 1.633 12.920 1.00 94.44 171 GLY A CA 1
ATOM 1363 C C . GLY A 1 171 ? 8.110 1.135 13.788 1.00 94.44 171 GLY A C 1
ATOM 1364 O O . GLY A 1 171 ? 6.960 1.515 13.571 1.00 94.44 171 GLY A O 1
ATOM 1365 N N . ALA A 1 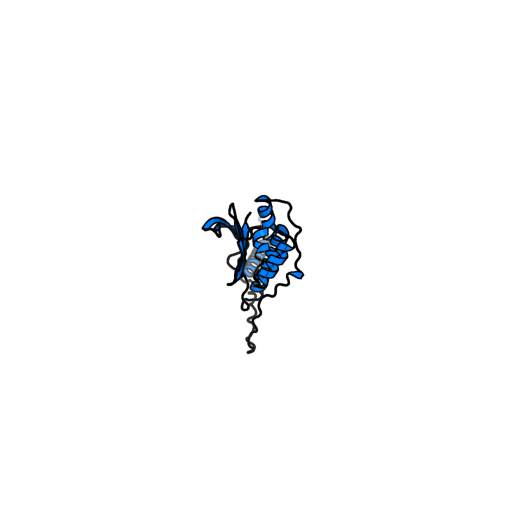172 ? 8.406 0.329 14.814 1.00 95.19 172 ALA A N 1
ATOM 1366 C CA . ALA A 1 172 ? 7.388 -0.263 15.690 1.00 95.19 172 ALA A CA 1
ATOM 1367 C C . ALA A 1 172 ? 6.493 0.787 16.377 1.00 95.19 172 ALA A C 1
ATOM 1369 O O . ALA A 1 172 ? 5.298 0.560 16.547 1.00 95.19 172 ALA A O 1
ATOM 1370 N N . GLU A 1 173 ? 7.050 1.952 16.718 1.00 95.62 173 GLU A N 1
ATOM 1371 C CA . GLU A 1 173 ? 6.295 3.081 17.272 1.00 95.62 173 GLU A CA 1
ATOM 1372 C C . GLU A 1 173 ? 5.231 3.598 16.292 1.00 95.62 173 GLU A C 1
ATOM 1374 O O . GLU A 1 173 ? 4.086 3.807 16.688 1.00 95.62 173 GLU A O 1
ATOM 1379 N N . LEU A 1 174 ? 5.573 3.747 15.004 1.00 95.69 174 LEU A N 1
ATOM 1380 C CA . LEU A 1 174 ? 4.629 4.182 13.968 1.00 95.69 174 LEU A CA 1
ATOM 1381 C C . LEU A 1 174 ? 3.504 3.163 13.788 1.00 95.69 174 LEU A C 1
ATOM 1383 O O . LEU A 1 174 ? 2.337 3.546 13.689 1.00 95.69 174 LEU A O 1
ATOM 1387 N N . LEU A 1 175 ? 3.857 1.874 13.787 1.00 96.38 175 LEU A N 1
ATOM 1388 C CA . LEU A 1 175 ? 2.886 0.790 13.672 1.00 96.38 1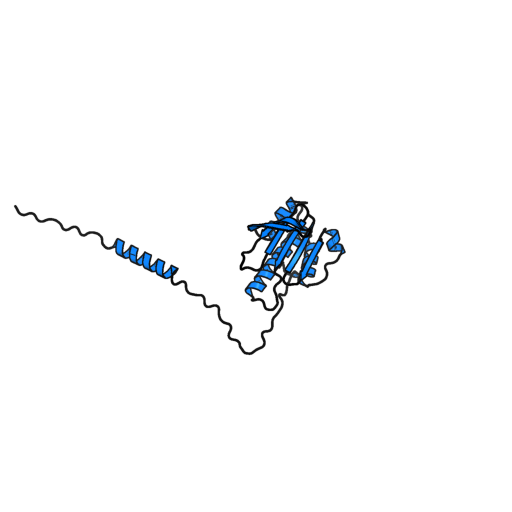75 LEU A CA 1
ATOM 1389 C C . LEU A 1 175 ? 1.892 0.809 14.839 1.00 96.38 175 LEU A C 1
ATOM 1391 O O . LEU A 1 175 ? 0.681 0.810 14.625 1.00 96.38 175 LEU A O 1
ATOM 1395 N N . GLN A 1 176 ? 2.396 0.893 16.074 1.00 96.75 176 GLN A N 1
ATOM 1396 C CA . GLN A 1 176 ? 1.569 0.916 17.282 1.00 96.75 176 GLN A CA 1
ATOM 1397 C C . GLN A 1 176 ? 0.692 2.166 17.363 1.00 96.75 176 GLN A C 1
ATOM 1399 O O . GLN A 1 176 ? -0.503 2.051 17.631 1.00 96.75 176 GLN A O 1
ATOM 1404 N N . LYS A 1 177 ? 1.263 3.347 17.094 1.00 96.44 177 LYS A N 1
ATOM 1405 C CA . LYS A 1 177 ? 0.563 4.639 17.148 1.00 96.44 177 LYS A CA 1
ATOM 1406 C C . LYS A 1 177 ? -0.675 4.673 16.253 1.00 96.44 177 LYS A C 1
ATOM 1408 O O . LYS A 1 177 ? -1.687 5.248 16.642 1.00 96.44 177 LYS A O 1
ATOM 1413 N N . HIS A 1 178 ? -0.588 4.065 15.072 1.00 95.12 178 HIS A N 1
ATOM 1414 C CA . HIS A 1 178 ? -1.635 4.125 14.048 1.00 95.12 178 HIS A CA 1
ATOM 1415 C C . HIS A 1 178 ? -2.443 2.834 13.903 1.00 95.12 178 HIS A C 1
ATOM 1417 O O . HIS A 1 178 ? -3.284 2.743 13.012 1.00 95.12 178 HIS A O 1
ATOM 1423 N N . GLY A 1 179 ? -2.205 1.837 14.763 1.00 95.50 179 GLY A N 1
ATOM 1424 C CA . GLY A 1 179 ? -2.896 0.549 14.692 1.00 95.50 179 GLY A CA 1
ATOM 1425 C C . GLY A 1 179 ? -2.609 -0.218 13.397 1.00 95.50 179 GLY A C 1
ATOM 1426 O O . GLY A 1 179 ? -3.478 -0.930 12.900 1.00 95.50 179 GLY A O 1
ATOM 1427 N N . ILE A 1 180 ? -1.408 -0.064 12.839 1.00 97.81 180 ILE A N 1
ATOM 1428 C CA . ILE A 1 180 ? -0.970 -0.775 11.638 1.00 97.81 180 ILE A CA 1
ATOM 1429 C C . ILE A 1 180 ? -0.426 -2.135 12.075 1.00 97.81 180 ILE A C 1
ATOM 1431 O O . ILE A 1 180 ? 0.555 -2.219 12.813 1.00 97.81 180 ILE A O 1
ATOM 1435 N N . LEU A 1 181 ? -1.071 -3.207 11.625 1.00 97.75 181 LEU A N 1
ATOM 1436 C CA . LEU A 1 181 ? -0.682 -4.581 11.945 1.00 97.75 181 LEU A CA 1
ATOM 1437 C C . LEU A 1 181 ? 0.460 -5.072 11.061 1.00 97.75 181 LEU A C 1
ATOM 1439 O O . LEU A 1 181 ? 1.296 -5.860 11.500 1.00 97.75 181 LEU A O 1
ATOM 1443 N N . LYS A 1 182 ? 0.480 -4.617 9.806 1.00 97.38 182 LYS A N 1
ATOM 1444 C CA . LYS A 1 182 ? 1.462 -5.037 8.815 1.00 97.38 182 LYS A CA 1
ATOM 1445 C C . LYS A 1 182 ? 1.688 -3.940 7.786 1.00 97.38 182 LYS A C 1
ATOM 1447 O O . LYS A 1 182 ? 0.732 -3.346 7.296 1.00 97.38 182 LYS A O 1
ATOM 1452 N N . ALA A 1 183 ? 2.950 -3.694 7.465 1.00 98.12 183 ALA A N 1
ATOM 1453 C CA . ALA A 1 183 ? 3.378 -2.726 6.468 1.00 98.12 183 ALA A CA 1
ATOM 1454 C C . ALA A 1 183 ? 4.697 -3.216 5.861 1.00 98.12 183 ALA A C 1
ATOM 1456 O O . ALA A 1 183 ? 5.769 -2.951 6.398 1.00 98.12 183 ALA A O 1
ATOM 1457 N N . GLU A 1 184 ? 4.625 -3.971 4.766 1.00 97.56 184 GLU A N 1
ATOM 1458 C CA . GLU A 1 184 ? 5.813 -4.507 4.092 1.00 97.56 184 GLU A CA 1
ATOM 1459 C C . GLU A 1 184 ? 5.611 -4.670 2.583 1.00 97.56 184 GLU A C 1
ATOM 1461 O O . GLU A 1 184 ? 4.484 -4.837 2.113 1.00 97.56 184 GLU A O 1
ATOM 1466 N N . CYS A 1 185 ? 6.721 -4.674 1.842 1.00 96.94 185 CYS A N 1
ATOM 1467 C CA . CYS A 1 185 ? 6.800 -5.151 0.467 1.00 96.94 185 CYS A CA 1
ATOM 1468 C C . CYS A 1 185 ? 7.780 -6.323 0.407 1.00 96.94 185 CYS A C 1
ATOM 1470 O O . CYS A 1 185 ? 8.969 -6.158 0.665 1.00 96.94 185 CYS A O 1
ATOM 1472 N N . ALA A 1 186 ? 7.281 -7.511 0.083 1.00 93.62 186 ALA A N 1
ATOM 1473 C CA . ALA A 1 186 ? 8.074 -8.728 -0.028 1.00 93.62 186 ALA A CA 1
ATOM 1474 C C . ALA A 1 186 ? 7.385 -9.724 -0.966 1.00 93.62 186 ALA A C 1
ATOM 1476 O O . ALA A 1 186 ? 6.165 -9.720 -1.109 1.00 93.62 186 ALA A O 1
ATOM 1477 N N . ASN A 1 187 ? 8.160 -10.610 -1.599 1.00 91.31 187 ASN A N 1
ATOM 1478 C CA . ASN A 1 187 ? 7.622 -11.720 -2.400 1.00 91.31 187 ASN A CA 1
ATOM 1479 C C . ASN A 1 187 ? 6.543 -11.278 -3.408 1.00 91.31 187 ASN A C 1
ATOM 1481 O O . ASN A 1 187 ? 5.448 -11.839 -3.461 1.00 91.31 187 ASN A O 1
ATOM 1485 N N . TYR A 1 188 ? 6.846 -10.240 -4.191 1.00 94.75 188 TYR A N 1
ATOM 1486 C CA . TYR A 1 188 ? 5.956 -9.686 -5.221 1.00 94.75 188 TYR A CA 1
ATOM 1487 C C . TYR A 1 188 ? 4.660 -9.049 -4.714 1.00 94.75 188 TYR A C 1
ATOM 1489 O O . TYR A 1 188 ? 3.757 -8.767 -5.501 1.00 94.75 188 TYR A O 1
ATOM 1497 N N . THR A 1 189 ? 4.565 -8.785 -3.413 1.00 96.81 189 THR A N 1
ATOM 1498 C CA . THR A 1 189 ? 3.363 -8.242 -2.788 1.00 96.81 189 THR A CA 1
ATOM 1499 C C . THR A 1 189 ? 3.735 -7.139 -1.809 1.00 96.81 189 THR A C 1
ATOM 1501 O O . THR A 1 189 ? 4.614 -7.310 -0.972 1.00 96.81 189 THR A O 1
ATOM 1504 N N . CYS A 1 190 ? 3.041 -6.013 -1.889 1.00 98.38 190 CYS A N 1
ATOM 1505 C CA . CYS A 1 190 ? 3.031 -5.018 -0.829 1.00 98.38 190 CYS A CA 1
ATOM 1506 C C . CYS A 1 190 ? 1.704 -5.091 -0.080 1.00 98.38 190 CYS A C 1
ATOM 1508 O O . CYS A 1 190 ? 0.647 -5.158 -0.711 1.00 98.38 190 CYS A O 1
ATOM 1510 N N . GLN A 1 191 ? 1.763 -5.073 1.250 1.00 98.19 191 GLN A N 1
ATOM 1511 C CA . GLN A 1 191 ? 0.602 -5.167 2.131 1.00 98.19 191 GLN A CA 1
ATOM 1512 C C . GLN A 1 191 ? 0.653 -4.073 3.192 1.00 98.19 191 GLN A C 1
ATOM 1514 O O . GLN A 1 191 ? 1.645 -3.951 3.912 1.00 98.19 191 GLN A O 1
ATOM 1519 N N . LEU A 1 192 ? -0.437 -3.317 3.301 1.00 98.44 192 LEU A N 1
ATOM 1520 C CA . LEU A 1 192 ? -0.699 -2.375 4.383 1.00 98.44 192 LEU A CA 1
ATOM 1521 C C . LEU A 1 192 ? -2.009 -2.774 5.071 1.00 98.44 192 LEU A C 1
ATOM 1523 O O . LEU A 1 192 ? -3.081 -2.648 4.482 1.00 98.44 192 LEU A O 1
ATOM 1527 N N . ILE A 1 193 ? -1.908 -3.253 6.307 1.00 98.19 193 ILE A N 1
ATOM 1528 C CA . ILE A 1 193 ? -3.020 -3.784 7.102 1.00 98.19 193 ILE A CA 1
ATOM 1529 C C . ILE A 1 193 ? -3.218 -2.887 8.316 1.00 98.19 193 ILE A C 1
ATOM 1531 O O . ILE A 1 193 ? -2.309 -2.735 9.135 1.00 98.19 193 ILE A O 1
ATOM 1535 N N . MET A 1 194 ? -4.401 -2.294 8.428 1.00 97.19 194 MET A N 1
ATOM 1536 C CA . MET A 1 194 ? -4.733 -1.269 9.415 1.00 97.19 194 MET A CA 1
ATOM 1537 C C . MET A 1 194 ? -5.983 -1.664 10.190 1.00 97.19 194 MET A C 1
ATOM 1539 O O . MET A 1 194 ? -6.925 -2.205 9.616 1.00 97.19 194 MET A O 1
ATOM 1543 N N . LYS A 1 195 ? -6.004 -1.345 11.483 1.00 95.31 195 LYS A N 1
ATOM 1544 C CA . LYS A 1 195 ? -7.240 -1.341 12.269 1.00 95.31 195 LYS A CA 1
ATOM 1545 C C . LYS A 1 195 ? -8.101 -0.136 11.895 1.00 95.31 195 LYS A C 1
ATOM 1547 O O . LYS A 1 195 ? -7.550 0.937 11.621 1.00 95.31 195 LYS A O 1
ATOM 1552 N N . LYS A 1 196 ? -9.423 -0.321 11.894 1.00 90.88 196 LYS A N 1
ATOM 1553 C CA . LYS A 1 196 ? -10.381 0.756 11.617 1.00 90.88 196 LYS A CA 1
ATOM 1554 C C . LYS A 1 196 ? -10.644 1.665 12.818 1.00 90.88 196 LYS A C 1
ATOM 1556 O O . LYS A 1 196 ? -10.588 1.169 13.964 1.00 90.88 196 LYS A O 1
#